Protein AF-A0A920T814-F1 (afdb_monomer_lite)

Secondary structure (DSSP, 8-state):
-PPP-----HHHHHHHHHS--TTSS---HHHHHHHHHHHHHIIIIIHHHHHHHTT-GGGHHHHHHHHHHHHHHHHHHHHHHHS-SSEEEEEEEEEEEETTTTEEEEEEEEEEEESS--SEEEE-TTEEEEEE-S---TTS----EEE-SSSEEEESSSS-BT-EEEEEEEEEEE----EEEPPP-TTS-EEEEE-SSS-EEEEEEE-TTS-EEEEEEE-TT-EEEE-B--TT-GGGGHHHHHHHHHHHHHHHHHHHHHHTT----TTPPP--GGGSHHHHHHHTTSSHHHHHTPPTTEEEEEESS------SS--EE-S-EEEEEEE-

Foldseek 3Di:
DDDPDDFFFLVLLLLLLLQAFPPAPDDPVVVVVVLVVVLCCCLPPVVCVVCVVVVNNVCNVPVNVVSVVVSVVVVVVCCCVPNDQFKAKAKEKEWEDDQVVQKIKMKMKIKIAGQAWDQKFWAAPQKDKDWRDRGPPPVVPQPWDFDPPHTTIIGRGQHHNRDITMMMMIGMDGHNWDWDWADADPQRKIKIFTQGQFWFQWKWAQALVLWIWIDGGAGHRGMDITHTDDPVPCVVCVVVLVLLVVSNVSSNVSSVVSVVDDDDDPDDDHDDPCPDPSNVLSVLSNDSVSSSPDHHQKMKTWTPDDPPDRPRDDHHYDSYTYMYIYGD

pLDDT: mean 81.13, std 15.73, range [28.62, 96.75]

Structure (mmCIF, N/CA/C/O backbone):
data_AF-A0A920T814-F1
#
_entry.id   AF-A0A920T814-F1
#
loop_
_atom_site.group_PDB
_atom_site.id
_atom_site.type_symbol
_atom_site.label_atom_id
_atom_site.label_alt_id
_atom_site.label_comp_id
_atom_site.label_asym_id
_atom_site.label_entity_id
_atom_site.label_seq_id
_atom_site.pdbx_PDB_ins_code
_atom_site.Cartn_x
_atom_site.Cartn_y
_atom_site.Cartn_z
_atom_site.occupancy
_atom_site.B_iso_or_equiv
_atom_site.auth_seq_id
_atom_site.auth_comp_id
_atom_site.auth_asym_id
_atom_site.auth_atom_id
_atom_site.pdbx_PDB_model_num
ATOM 1 N N . MET A 1 1 ? -0.632 8.441 42.578 1.00 33.97 1 MET A N 1
ATOM 2 C CA . MET A 1 1 ? -0.057 9.557 41.795 1.00 33.97 1 MET A CA 1
ATOM 3 C C . MET A 1 1 ? 0.637 8.949 40.578 1.00 33.97 1 MET A C 1
ATOM 5 O O . MET A 1 1 ? 1.735 8.422 40.709 1.00 33.97 1 MET A O 1
ATOM 9 N N . ALA A 1 2 ? -0.064 8.858 39.444 1.00 33.94 2 ALA A N 1
ATOM 10 C CA . ALA A 1 2 ? 0.424 8.166 38.250 1.00 33.94 2 ALA A CA 1
ATOM 11 C C . ALA A 1 2 ? 1.514 9.006 37.565 1.00 33.94 2 ALA A C 1
ATOM 13 O O . ALA A 1 2 ? 1.289 10.168 37.234 1.00 33.94 2 ALA A O 1
ATOM 14 N N . ARG A 1 3 ? 2.713 8.436 37.400 1.00 28.62 3 ARG A N 1
ATOM 15 C CA . ARG A 1 3 ? 3.805 9.069 36.651 1.00 28.62 3 ARG A CA 1
ATOM 16 C C . ARG A 1 3 ? 3.491 8.957 35.152 1.00 28.62 3 ARG A C 1
ATOM 18 O O . ARG A 1 3 ? 3.244 7.839 34.705 1.00 28.62 3 ARG A O 1
ATOM 25 N N . PRO A 1 4 ? 3.506 10.052 34.376 1.00 33.44 4 PRO A N 1
ATOM 26 C CA . PRO A 1 4 ? 3.301 9.969 32.935 1.00 33.44 4 PRO A CA 1
ATOM 27 C C . PRO A 1 4 ? 4.463 9.207 32.286 1.00 33.44 4 PRO A C 1
ATOM 29 O O . PRO A 1 4 ? 5.623 9.413 32.652 1.00 33.44 4 PRO A O 1
ATOM 32 N N . SER A 1 5 ? 4.123 8.320 31.348 1.00 41.78 5 SER A N 1
ATOM 33 C CA . SER A 1 5 ? 5.041 7.521 30.534 1.00 41.78 5 SER A CA 1
ATOM 34 C C . SER A 1 5 ? 6.059 8.427 29.837 1.00 41.78 5 SER A C 1
ATOM 36 O O . SER A 1 5 ? 5.707 9.249 28.985 1.00 41.78 5 SER A O 1
ATOM 38 N N . ARG A 1 6 ? 7.308 8.304 30.278 1.00 45.12 6 ARG A N 1
ATOM 39 C CA . ARG A 1 6 ? 8.515 8.870 29.670 1.00 45.12 6 ARG A CA 1
ATOM 40 C C . ARG A 1 6 ? 8.995 7.862 28.620 1.00 45.12 6 ARG A C 1
ATOM 42 O O . ARG A 1 6 ? 8.770 6.683 28.853 1.00 45.12 6 ARG A O 1
ATOM 49 N N . ASP A 1 7 ? 9.631 8.319 27.541 1.00 50.00 7 ASP A N 1
ATOM 50 C CA . ASP A 1 7 ? 10.365 7.504 26.541 1.00 50.00 7 ASP A CA 1
ATOM 51 C C . ASP A 1 7 ? 9.631 7.292 25.192 1.00 50.00 7 ASP A C 1
ATOM 53 O O . ASP A 1 7 ? 9.440 6.165 24.734 1.00 50.00 7 ASP A O 1
ATOM 57 N N . VAL A 1 8 ? 9.211 8.373 24.519 1.00 51.59 8 VAL A N 1
ATOM 58 C CA . VAL A 1 8 ? 8.750 8.314 23.115 1.00 51.59 8 VAL A CA 1
ATOM 59 C C . VAL A 1 8 ? 9.527 9.341 22.292 1.00 51.59 8 VAL A C 1
ATOM 61 O O . VAL A 1 8 ? 9.433 10.533 22.584 1.00 51.59 8 VAL A O 1
ATOM 64 N N . ASP A 1 9 ? 10.259 8.869 21.277 1.00 56.59 9 ASP A N 1
ATOM 65 C CA . ASP A 1 9 ? 10.964 9.719 20.311 1.00 56.59 9 ASP A CA 1
ATOM 66 C C . ASP A 1 9 ? 9.942 10.429 19.407 1.00 56.59 9 ASP A C 1
ATOM 68 O O . ASP A 1 9 ? 9.193 9.751 18.694 1.00 56.59 9 ASP A O 1
ATOM 72 N N . PRO A 1 10 ? 9.897 11.773 19.404 1.00 55.47 10 PRO A N 1
ATOM 73 C CA . PRO A 1 10 ? 8.866 12.516 18.690 1.00 55.47 10 PRO A CA 1
ATOM 74 C C . PRO A 1 10 ? 8.908 12.292 17.174 1.00 55.47 10 PRO A C 1
ATOM 76 O O . PRO A 1 10 ? 7.853 12.216 16.559 1.00 55.47 10 PRO A O 1
ATOM 79 N N . LYS A 1 11 ? 10.085 12.100 16.555 1.00 58.66 11 LYS A N 1
ATOM 80 C CA . LYS A 1 11 ? 10.167 11.941 15.089 1.00 58.66 11 LYS A CA 1
ATOM 81 C C . LYS A 1 11 ? 9.714 10.562 14.607 1.00 58.66 11 LYS A C 1
ATOM 83 O O . LYS A 1 11 ? 8.965 10.477 13.638 1.00 58.66 11 LYS A O 1
ATOM 88 N N . GLY A 1 12 ? 10.134 9.487 15.279 1.00 57.97 12 GLY A N 1
ATOM 89 C CA . GLY A 1 12 ? 9.642 8.138 14.975 1.00 57.97 12 GLY A CA 1
ATOM 90 C C . GLY A 1 12 ? 8.147 7.972 15.274 1.00 57.97 12 GLY A C 1
ATOM 91 O O . GLY A 1 12 ? 7.448 7.235 14.576 1.00 57.97 12 GLY A O 1
ATOM 92 N N . GLN A 1 13 ? 7.634 8.692 16.278 1.00 64.06 13 GLN A N 1
ATOM 93 C CA . GLN A 1 13 ? 6.203 8.760 16.565 1.00 64.06 13 GLN A CA 1
ATOM 94 C C . GLN A 1 13 ? 5.426 9.498 15.470 1.00 64.06 13 GLN A C 1
ATOM 96 O O . GLN A 1 13 ? 4.384 9.000 15.050 1.00 64.06 13 GLN A O 1
ATOM 101 N N . ASP A 1 14 ? 5.928 10.637 14.996 1.00 64.56 14 ASP A N 1
ATOM 102 C CA . ASP A 1 14 ? 5.311 11.424 13.925 1.00 64.56 14 ASP A CA 1
ATOM 103 C C . ASP A 1 14 ? 5.199 10.602 12.620 1.00 64.56 14 ASP A C 1
ATOM 105 O O . ASP A 1 14 ? 4.115 10.489 12.052 1.00 64.56 14 ASP A O 1
ATOM 109 N N . ASP A 1 15 ? 6.272 9.921 12.196 1.00 67.38 15 ASP A N 1
ATOM 110 C CA . ASP A 1 15 ? 6.278 9.024 11.021 1.00 67.38 15 ASP A CA 1
ATOM 111 C C . ASP A 1 15 ? 5.302 7.838 11.191 1.00 67.38 15 ASP A C 1
ATOM 113 O O . ASP A 1 15 ? 4.533 7.486 10.290 1.00 67.38 15 ASP A O 1
ATOM 117 N N . PHE A 1 16 ? 5.253 7.240 12.386 1.00 68.06 16 PHE A N 1
ATOM 118 C CA . PHE A 1 16 ? 4.264 6.207 12.697 1.00 68.06 16 PHE A CA 1
ATOM 119 C C . PHE A 1 16 ? 2.829 6.740 12.597 1.00 68.06 16 PHE A C 1
ATOM 121 O O . PHE A 1 16 ? 1.976 6.089 12.001 1.00 68.06 16 PHE A O 1
ATOM 128 N N . LEU A 1 17 ? 2.535 7.906 13.166 1.00 68.19 17 LEU A N 1
ATOM 129 C CA . LEU A 1 17 ? 1.182 8.463 13.168 1.00 68.19 17 LEU A CA 1
ATOM 130 C C . LEU A 1 17 ? 0.749 8.964 11.790 1.00 68.19 17 LEU A C 1
ATOM 132 O O . LEU A 1 17 ? -0.443 8.896 11.483 1.00 68.19 17 LEU A O 1
ATOM 136 N N . GLY A 1 18 ? 1.707 9.375 10.959 1.00 68.25 18 GLY A N 1
ATOM 137 C CA . GLY A 1 18 ? 1.484 9.713 9.564 1.00 68.25 18 GLY A CA 1
ATOM 138 C C . GLY A 1 18 ? 0.958 8.544 8.734 1.00 68.25 18 GLY A C 1
ATOM 139 O O . GLY A 1 18 ? 0.026 8.682 7.944 1.00 68.25 18 GLY A O 1
ATOM 140 N N . PHE A 1 19 ? 1.506 7.347 8.921 1.00 74.38 19 PHE A N 1
ATOM 141 C CA . PHE A 1 19 ? 1.084 6.198 8.126 1.00 74.38 19 PHE A CA 1
ATOM 142 C C . PHE A 1 19 ? -0.098 5.446 8.763 1.00 74.38 19 PHE A C 1
ATOM 144 O O . PHE A 1 19 ? 0.071 4.467 9.492 1.00 74.38 19 PHE A O 1
ATOM 151 N N . THR A 1 20 ? -1.330 5.886 8.502 1.00 72.31 20 THR A N 1
ATOM 152 C CA . THR A 1 20 ? -2.539 5.246 9.045 1.00 72.31 20 THR A CA 1
ATOM 153 C C . THR A 1 20 ? -3.654 5.119 8.015 1.00 72.31 20 THR A C 1
ATOM 155 O O . THR A 1 20 ? -3.664 5.836 7.022 1.00 72.31 20 THR A O 1
ATOM 158 N N . VAL A 1 21 ? -4.612 4.230 8.280 1.00 68.88 21 VAL A N 1
ATOM 159 C CA . VAL A 1 21 ? -5.764 4.025 7.398 1.00 68.88 21 VAL A CA 1
ATOM 160 C C . VAL A 1 21 ? -6.595 5.318 7.317 1.00 68.88 21 VAL A C 1
ATOM 162 O O . VAL A 1 21 ? -7.018 5.828 8.364 1.00 68.88 21 VAL A O 1
ATOM 165 N N . PRO A 1 22 ? -6.828 5.864 6.111 1.00 64.75 22 PRO A N 1
ATOM 166 C CA . PRO A 1 22 ? -7.539 7.124 5.937 1.00 64.75 22 PRO A CA 1
ATOM 167 C C . PRO A 1 22 ? -8.983 7.010 6.434 1.00 64.75 22 PRO A C 1
ATOM 169 O O . PRO A 1 22 ? -9.651 5.999 6.241 1.00 64.75 22 PRO A O 1
ATOM 172 N N . GLY A 1 23 ? -9.467 8.054 7.112 1.00 61.97 23 GLY A N 1
ATOM 173 C CA . GLY A 1 23 ? -10.839 8.110 7.630 1.00 61.97 23 GLY A CA 1
ATOM 174 C C . GLY A 1 23 ? -11.111 7.262 8.877 1.00 61.97 23 GLY A C 1
ATOM 175 O O . GLY A 1 23 ? -12.219 7.322 9.404 1.00 61.97 23 GLY A O 1
ATOM 176 N N . VAL A 1 24 ? -10.122 6.517 9.392 1.00 62.62 24 VAL A N 1
ATOM 177 C CA . VAL A 1 24 ? -10.333 5.600 10.516 1.00 62.62 24 VAL A CA 1
ATOM 178 C C . VAL A 1 24 ? -9.718 6.105 11.822 1.00 62.62 24 VAL A C 1
ATOM 180 O O . VAL A 1 24 ? -8.539 6.465 11.923 1.00 62.62 24 VAL A O 1
ATOM 183 N N . GLY A 1 25 ? -10.538 6.120 12.874 1.00 55.53 25 GLY A N 1
ATOM 184 C CA . GLY A 1 25 ? -10.141 6.593 14.201 1.00 55.53 25 GLY A CA 1
ATOM 185 C C . GLY A 1 25 ? -10.028 8.116 14.323 1.00 55.53 25 GLY A C 1
ATOM 186 O O . GLY A 1 25 ? -9.603 8.600 15.371 1.00 55.53 25 GLY A O 1
ATOM 187 N N . SER A 1 26 ? -10.412 8.881 13.297 1.00 55.56 26 SER A N 1
ATOM 188 C CA . SER A 1 26 ? -10.746 10.293 13.470 1.00 55.56 26 SER A CA 1
ATOM 189 C C . SER A 1 26 ? -12.073 10.368 14.220 1.00 55.56 26 SER A C 1
ATOM 191 O O . SER A 1 26 ? -13.063 9.763 13.820 1.00 55.56 26 SER A O 1
ATOM 193 N N . VAL A 1 27 ? -12.106 11.071 15.353 1.00 58.75 27 VAL A N 1
ATOM 194 C CA . VAL A 1 27 ? -13.369 11.319 16.057 1.00 58.75 27 VAL A CA 1
ATOM 195 C C . VAL A 1 27 ? -14.208 12.213 15.139 1.00 58.75 27 VAL A C 1
ATOM 197 O O . VAL A 1 27 ? -13.754 13.319 14.844 1.00 58.75 27 VAL A O 1
ATOM 200 N N . PRO A 1 28 ? -15.397 11.797 14.658 1.00 66.06 28 PRO A N 1
ATOM 201 C CA . PRO A 1 28 ? -16.228 12.619 13.783 1.00 66.06 28 PRO A CA 1
ATOM 202 C C . PRO A 1 28 ? -16.857 13.767 14.583 1.00 66.06 28 PRO A C 1
ATOM 204 O O . PRO A 1 28 ? -18.037 13.738 14.927 1.00 66.06 28 PRO A O 1
ATOM 207 N N . VAL A 1 29 ? -16.053 14.784 14.907 1.00 73.62 29 VAL A N 1
ATOM 208 C CA . VAL A 1 29 ? -16.404 15.884 15.820 1.00 73.62 29 VAL A CA 1
ATOM 209 C C . VAL A 1 29 ? -17.706 16.557 15.399 1.00 73.62 29 VAL A C 1
ATOM 211 O O . VAL A 1 29 ? -18.546 16.838 16.246 1.00 73.62 29 VAL A O 1
ATOM 214 N N . VAL A 1 30 ? -17.914 16.746 14.093 1.00 77.06 30 VAL A N 1
ATOM 215 C CA . VAL A 1 30 ? -19.145 17.335 13.549 1.00 77.06 30 VAL A CA 1
ATOM 216 C C . VAL A 1 30 ? -20.359 16.448 13.825 1.00 77.06 30 VAL A C 1
ATOM 218 O O . VAL A 1 30 ? -21.381 16.952 14.282 1.00 77.06 30 VAL A O 1
ATOM 221 N N . ALA A 1 31 ? -20.253 15.133 13.612 1.00 73.00 31 ALA A N 1
ATOM 222 C CA . ALA A 1 31 ? -21.347 14.203 13.885 1.00 73.00 31 ALA A CA 1
ATOM 223 C C . ALA A 1 31 ? -21.667 14.139 15.386 1.00 73.00 31 ALA A C 1
ATOM 225 O O . ALA A 1 31 ? -22.836 14.183 15.766 1.00 73.00 31 ALA A O 1
ATOM 226 N N . PHE A 1 32 ? -20.638 14.107 16.240 1.00 78.56 32 PHE A N 1
ATOM 227 C CA . PHE A 1 32 ? -20.801 14.175 17.693 1.00 78.56 32 PHE A CA 1
ATOM 228 C C . PHE A 1 32 ? -21.465 15.484 18.123 1.00 78.56 32 PHE A C 1
ATOM 230 O O . PHE A 1 32 ? -22.428 15.450 18.882 1.00 78.56 32 PHE A O 1
ATOM 237 N N . LEU A 1 33 ? -21.000 16.630 17.624 1.00 84.81 33 LEU A N 1
ATOM 238 C CA . LEU A 1 33 ? -21.572 17.934 17.950 1.00 84.81 33 LEU A CA 1
ATOM 239 C C . LEU A 1 33 ? -23.050 17.994 17.555 1.00 84.81 33 LEU A C 1
ATOM 241 O O . LEU A 1 33 ? -23.886 18.335 18.386 1.00 84.81 33 LEU A O 1
ATOM 245 N N . LEU A 1 34 ? -23.374 17.583 16.326 1.00 85.62 34 LEU A N 1
ATOM 246 C CA . LEU A 1 34 ? -24.744 17.538 15.816 1.00 85.62 34 LEU A CA 1
ATOM 247 C C . LEU A 1 34 ? -25.619 16.627 16.691 1.00 85.62 34 LEU A C 1
ATOM 249 O O . LEU A 1 34 ? -26.710 17.028 17.096 1.00 85.62 34 LEU A O 1
ATOM 253 N N . LEU A 1 35 ? -25.116 15.447 17.068 1.00 82.25 35 LEU A N 1
ATOM 254 C CA . LEU A 1 35 ? -25.813 14.523 17.961 1.00 82.25 35 LEU A CA 1
ATOM 255 C C . LEU A 1 35 ? -26.084 15.145 19.337 1.00 82.25 35 LEU A C 1
ATOM 257 O O . LEU A 1 35 ? -27.219 15.094 19.805 1.00 82.25 35 LEU A O 1
ATOM 261 N N . ILE A 1 36 ? -25.080 15.751 19.980 1.00 86.12 36 ILE A N 1
ATOM 262 C CA . ILE A 1 36 ? -25.231 16.366 21.308 1.00 86.12 36 ILE A CA 1
ATOM 263 C C . ILE A 1 36 ? -26.202 17.554 21.232 1.00 86.12 36 ILE A C 1
ATOM 265 O O . ILE A 1 36 ? -27.029 17.733 22.131 1.00 86.12 36 ILE A O 1
ATOM 269 N N . THR A 1 37 ? -26.158 18.340 20.150 1.00 89.75 37 THR A N 1
ATOM 270 C CA . THR A 1 37 ? -27.108 19.432 19.894 1.00 89.75 37 THR A CA 1
ATOM 271 C C . THR A 1 37 ? -28.534 18.905 19.751 1.00 89.75 37 THR A C 1
ATOM 273 O O . THR A 1 37 ? -29.425 19.373 20.458 1.00 89.75 37 THR A O 1
ATOM 276 N N . VAL A 1 38 ? -28.760 17.900 18.899 1.00 87.56 38 VAL A N 1
ATOM 277 C CA . VAL A 1 38 ? -30.083 17.282 18.707 1.00 87.56 38 VAL A CA 1
ATOM 278 C C . VAL A 1 38 ? -30.591 16.688 20.015 1.00 87.56 38 VAL A C 1
ATOM 280 O O . VAL A 1 38 ? -31.717 16.964 20.418 1.00 87.56 38 VAL A O 1
ATOM 283 N N . PHE A 1 39 ? -29.749 15.942 20.725 1.00 86.06 39 PHE A N 1
ATOM 284 C CA . PHE A 1 39 ? -30.085 15.334 22.008 1.00 86.06 39 PHE A CA 1
ATOM 285 C C . PHE A 1 39 ? -30.491 16.377 23.059 1.00 86.06 39 PHE A C 1
ATOM 287 O O . PHE A 1 39 ? -31.517 16.225 23.722 1.00 86.06 39 PHE A O 1
ATOM 294 N N . SER A 1 40 ? -29.743 17.481 23.156 1.00 87.88 40 SER A N 1
ATOM 295 C CA . SER A 1 40 ? -30.037 18.581 24.084 1.00 87.88 40 SER A CA 1
ATOM 296 C C . SER A 1 40 ? -31.356 19.282 23.749 1.00 87.88 40 SER A C 1
ATOM 298 O O . SER A 1 40 ? -32.135 19.600 24.648 1.00 87.88 40 SER A O 1
ATOM 300 N N . VAL A 1 41 ? -31.646 19.484 22.460 1.00 91.50 41 VAL A N 1
ATOM 301 C CA . VAL A 1 41 ? -32.914 20.068 21.995 1.00 91.50 41 VAL A CA 1
ATOM 302 C C . VAL A 1 41 ? -34.090 19.126 22.273 1.00 91.50 41 VAL A C 1
ATOM 304 O O . VAL A 1 41 ? -35.144 19.571 22.735 1.00 91.50 41 VAL A O 1
ATOM 307 N N . VAL A 1 42 ? -33.913 17.824 22.038 1.00 87.38 42 VAL A N 1
ATOM 308 C CA . VAL A 1 42 ? -34.953 16.815 22.271 1.00 87.38 42 VAL A CA 1
ATOM 309 C C . VAL A 1 42 ? -35.279 16.707 23.760 1.00 87.38 42 VAL A C 1
ATOM 311 O O . VAL A 1 42 ? -36.449 16.793 24.126 1.00 87.38 42 VAL A O 1
ATOM 314 N N . ILE A 1 43 ? -34.273 16.573 24.629 1.00 85.38 43 ILE A N 1
ATOM 315 C CA . ILE A 1 43 ? -34.475 16.415 26.079 1.00 85.38 43 ILE A CA 1
ATOM 316 C C . ILE A 1 43 ? -34.935 17.708 26.751 1.00 85.38 43 ILE A C 1
ATOM 318 O O . ILE A 1 43 ? -35.744 17.652 27.678 1.00 85.38 43 ILE A O 1
ATOM 322 N N . GLY A 1 44 ? -34.427 18.859 26.310 1.00 84.75 44 GLY A N 1
ATOM 323 C CA . GLY A 1 44 ? -34.756 20.150 26.899 1.00 84.75 44 GLY A CA 1
ATOM 324 C C . GLY A 1 44 ? -36.085 20.694 26.369 1.00 84.75 44 GLY A C 1
ATOM 325 O O . GLY A 1 44 ? -37.153 20.319 26.863 1.00 84.75 44 GLY A O 1
ATOM 326 N N . PRO A 1 45 ? -36.052 21.607 25.384 1.00 88.44 45 PRO A N 1
ATOM 327 C CA . PRO A 1 45 ? -37.234 22.346 24.955 1.00 88.44 45 PRO A CA 1
ATOM 328 C C . PRO A 1 45 ? -38.346 21.446 24.408 1.00 88.44 45 PRO A C 1
ATOM 330 O O . PRO A 1 45 ? -39.510 21.654 24.751 1.00 88.44 45 PRO A O 1
ATOM 333 N N . VAL A 1 46 ? -38.022 20.431 23.601 1.00 88.50 46 VAL A N 1
ATOM 334 C CA . VAL A 1 46 ? -39.046 19.602 22.944 1.00 88.50 46 VAL A CA 1
ATOM 335 C C . VAL A 1 46 ? -39.799 18.743 23.960 1.00 88.50 46 VAL A C 1
ATOM 337 O O . VAL A 1 46 ? -41.027 18.832 24.035 1.00 88.50 46 VAL A O 1
ATOM 340 N N . ASN A 1 47 ? -39.090 17.958 24.778 1.00 87.88 47 ASN A N 1
ATOM 341 C CA . ASN A 1 47 ? -39.719 17.104 25.787 1.00 87.88 47 ASN A CA 1
ATOM 342 C C . ASN A 1 47 ? -40.504 17.939 26.817 1.00 87.88 47 ASN A C 1
ATOM 344 O O . ASN A 1 47 ? -41.645 17.611 27.145 1.00 87.88 47 ASN A O 1
ATOM 348 N N . PHE A 1 48 ? -39.953 19.074 27.265 1.00 86.75 48 PHE A N 1
ATOM 349 C CA . PHE A 1 48 ? -40.635 19.966 28.207 1.00 86.75 48 PHE A CA 1
ATOM 350 C C . PHE A 1 48 ? -41.941 20.540 27.650 1.00 86.75 48 PHE A C 1
ATOM 352 O O . PHE A 1 48 ? -42.973 20.472 28.320 1.00 86.75 48 PHE A O 1
ATOM 359 N N . ILE A 1 49 ? -41.931 21.086 26.429 1.00 89.31 49 ILE A N 1
ATOM 360 C CA . ILE A 1 49 ? -43.133 21.676 25.820 1.00 89.31 49 ILE A CA 1
ATOM 361 C C . ILE A 1 49 ? -44.207 20.602 25.600 1.00 89.31 49 ILE A C 1
ATOM 363 O O . ILE A 1 49 ? -45.385 20.854 25.873 1.00 89.31 49 ILE A O 1
ATOM 367 N N . LEU A 1 50 ? -43.816 19.402 25.157 1.00 87.81 50 LEU A N 1
ATOM 368 C CA . LEU A 1 50 ? -44.741 18.296 24.902 1.00 87.81 50 LEU A CA 1
ATOM 369 C C . LEU A 1 50 ? -45.435 17.820 26.191 1.00 87.81 50 LEU A C 1
ATOM 371 O O . LEU A 1 50 ? -46.662 17.689 26.220 1.00 87.81 50 LEU A O 1
ATOM 375 N N . LEU A 1 51 ? -44.673 17.611 27.271 1.00 86.44 51 LEU A N 1
ATOM 376 C CA . LEU A 1 51 ? -45.209 17.159 28.561 1.00 86.44 51 LEU A CA 1
ATOM 377 C C . LEU A 1 51 ? -45.994 18.258 29.278 1.00 86.44 51 LEU A C 1
ATOM 379 O O . LEU A 1 51 ? -47.025 17.969 29.887 1.00 86.44 51 LEU A O 1
ATOM 383 N N . LYS A 1 52 ? -45.561 19.521 29.164 1.00 86.69 52 LYS A N 1
ATOM 384 C CA . LYS A 1 52 ? -46.297 20.674 29.699 1.00 86.69 52 LYS A CA 1
ATOM 385 C C . LYS A 1 52 ? -47.660 20.819 29.026 1.00 86.69 52 LYS A C 1
ATOM 387 O O . LYS A 1 52 ? -48.650 21.017 29.723 1.00 86.69 52 LYS A O 1
ATOM 392 N N . ARG A 1 53 ? -47.740 20.658 27.698 1.00 87.94 53 ARG A N 1
ATOM 393 C CA . ARG A 1 53 ? -49.021 20.667 26.965 1.00 87.94 53 ARG A CA 1
ATOM 394 C C . ARG A 1 53 ? -49.953 19.524 27.372 1.00 87.94 53 ARG A C 1
ATOM 396 O O . ARG A 1 53 ? -51.162 19.698 27.313 1.00 87.94 53 ARG A O 1
ATOM 403 N N . ARG A 1 54 ? -49.410 18.380 27.798 1.00 86.06 54 ARG A N 1
ATOM 404 C CA . ARG A 1 54 ? -50.188 17.234 28.300 1.00 86.06 54 ARG A CA 1
ATOM 405 C C . ARG A 1 54 ? -50.467 17.279 29.807 1.00 86.06 54 ARG A C 1
ATOM 407 O O . ARG A 1 54 ? -51.122 16.377 30.312 1.00 86.06 54 ARG A O 1
ATOM 414 N N . GLY A 1 55 ? -49.969 18.285 30.533 1.00 85.94 55 GLY A N 1
ATOM 415 C CA . GLY A 1 55 ? -50.120 18.390 31.990 1.00 85.94 55 GLY A CA 1
ATOM 416 C C . GLY A 1 55 ? -49.378 17.307 32.789 1.00 85.94 55 GLY A C 1
ATOM 417 O O . GLY A 1 55 ? -49.606 17.161 33.984 1.00 85.94 55 GLY A O 1
ATOM 418 N N . GLN A 1 56 ? -48.481 16.545 32.158 1.00 88.75 56 GLN A N 1
ATOM 419 C CA . GLN A 1 56 ? -47.827 15.367 32.740 1.00 88.75 56 GLN A CA 1
ATOM 420 C C . GLN A 1 56 ? -46.332 15.607 32.978 1.00 88.75 56 GLN A C 1
ATOM 422 O O . GLN A 1 56 ? -45.487 14.788 32.627 1.00 88.75 56 GLN A O 1
ATOM 427 N N . LEU A 1 57 ? -45.984 16.744 33.580 1.00 83.75 57 LEU A N 1
ATOM 428 C CA . LEU A 1 57 ? -44.587 17.114 33.851 1.00 83.75 57 LEU A CA 1
ATOM 429 C C . LEU A 1 57 ? -43.848 16.076 34.711 1.00 83.75 57 LEU A C 1
ATOM 431 O O . LEU A 1 57 ? -42.651 15.879 34.523 1.00 83.75 57 LEU A O 1
ATOM 435 N N . TYR A 1 58 ? -44.554 15.355 35.589 1.00 87.06 58 TYR A N 1
ATOM 436 C CA . TYR A 1 58 ? -43.963 14.288 36.406 1.00 87.06 58 TYR A CA 1
ATOM 437 C C . TYR A 1 58 ? -43.362 13.141 35.564 1.00 87.06 58 TYR A C 1
ATOM 439 O O . TYR A 1 58 ? -42.422 12.486 36.010 1.00 87.06 58 TYR A O 1
ATOM 447 N N . LEU A 1 59 ? -43.828 12.933 34.321 1.00 87.00 59 LEU A N 1
ATOM 448 C CA . LEU A 1 59 ? -43.264 11.937 33.399 1.00 87.00 59 LEU A CA 1
ATOM 449 C C . LEU A 1 59 ? -41.867 12.313 32.882 1.00 87.00 59 LEU A C 1
ATOM 451 O O . LEU A 1 59 ? -41.221 11.480 32.243 1.00 87.00 59 LEU A O 1
ATOM 455 N N . MET A 1 60 ? -41.349 13.516 33.167 1.00 83.56 60 MET A N 1
ATOM 456 C CA . MET A 1 60 ? -39.948 13.853 32.872 1.00 83.56 60 MET A CA 1
ATOM 457 C C . MET A 1 60 ? -38.972 12.879 33.533 1.00 83.56 60 MET A C 1
ATOM 459 O O . MET A 1 60 ? -37.963 12.531 32.925 1.00 83.56 60 MET A O 1
ATOM 463 N N . VAL A 1 61 ? -39.315 12.375 34.725 1.00 85.81 61 VAL A N 1
ATOM 464 C CA . VAL A 1 61 ? -38.491 11.412 35.471 1.00 85.81 61 VAL A CA 1
ATOM 465 C C . VAL A 1 61 ? -38.281 10.111 34.689 1.00 85.81 61 VAL A C 1
ATOM 467 O O . VAL A 1 61 ? -37.248 9.473 34.844 1.00 85.81 61 VAL A O 1
ATOM 470 N N . VAL A 1 62 ? -39.220 9.734 33.812 1.00 90.06 62 VAL A N 1
ATOM 471 C CA . VAL A 1 62 ? -39.145 8.500 33.009 1.00 90.06 62 VAL A CA 1
ATOM 472 C C . VAL A 1 62 ? -38.707 8.780 31.573 1.00 90.06 62 VAL A C 1
ATOM 474 O O . VAL A 1 62 ? -37.885 8.053 31.020 1.00 90.06 62 VAL A O 1
ATOM 477 N N . THR A 1 63 ? -39.224 9.843 30.955 1.00 87.94 63 THR A N 1
ATOM 478 C CA . THR A 1 63 ? -38.953 10.143 29.538 1.00 87.94 63 THR A CA 1
ATOM 479 C C . THR A 1 63 ? -37.493 10.494 29.289 1.00 87.94 63 THR A C 1
ATOM 481 O O . THR A 1 63 ? -36.937 10.052 28.288 1.00 87.94 63 THR A O 1
ATOM 484 N N . VAL A 1 64 ? -36.846 11.223 30.204 1.00 88.50 64 VAL A N 1
ATOM 485 C CA . VAL A 1 64 ? -35.433 11.594 30.055 1.00 88.50 64 VAL A CA 1
ATOM 486 C C . VAL A 1 64 ? -34.520 10.353 30.043 1.00 88.50 64 VAL A C 1
ATOM 488 O O . VAL A 1 64 ? -33.783 10.197 29.066 1.00 88.50 64 VAL A O 1
ATOM 491 N N . PRO A 1 65 ? -34.595 9.420 31.019 1.00 88.94 65 PRO A N 1
ATOM 492 C CA . PRO A 1 65 ? -33.856 8.157 30.948 1.00 88.94 65 PRO A CA 1
ATOM 493 C C . PRO A 1 65 ? -34.153 7.327 29.694 1.00 88.94 65 PRO A C 1
ATOM 495 O O . PRO A 1 65 ? -33.228 6.793 29.087 1.00 88.94 65 PRO A O 1
ATOM 498 N N . VAL A 1 66 ? -35.420 7.230 29.273 1.00 92.00 66 VAL A N 1
ATOM 499 C CA . VAL A 1 66 ? -35.802 6.439 28.088 1.00 92.00 66 VAL A CA 1
ATOM 500 C C . VAL A 1 66 ? -35.188 7.018 26.813 1.00 92.00 66 VAL A C 1
ATOM 502 O O . VAL A 1 66 ? -34.602 6.276 26.027 1.00 92.00 66 VAL A O 1
ATOM 505 N N . ILE A 1 67 ? -35.263 8.337 26.618 1.00 87.31 67 ILE A N 1
ATOM 506 C CA . ILE A 1 67 ? -34.655 9.012 25.461 1.00 87.31 67 ILE A CA 1
ATOM 507 C C . ILE A 1 67 ? -33.134 8.828 25.473 1.00 87.31 67 ILE A C 1
ATOM 509 O O . ILE A 1 67 ? -32.545 8.569 24.421 1.00 87.31 67 ILE A O 1
ATOM 513 N N . ALA A 1 68 ? -32.501 8.913 26.648 1.00 86.00 68 ALA A N 1
ATOM 514 C CA . ALA A 1 68 ? -31.071 8.661 26.795 1.00 86.00 68 ALA A CA 1
ATOM 515 C C . ALA A 1 68 ? -30.695 7.244 26.340 1.00 86.00 68 ALA A C 1
ATOM 517 O O . ALA A 1 68 ? -29.829 7.098 25.481 1.00 86.00 68 ALA A O 1
ATOM 518 N N . VAL A 1 69 ? -31.399 6.217 26.828 1.00 92.19 69 VAL A N 1
ATOM 519 C CA . VAL A 1 69 ? -31.156 4.815 26.445 1.00 92.19 69 VAL A CA 1
ATOM 520 C C . VAL A 1 69 ? -31.355 4.599 24.945 1.00 92.19 69 VAL A C 1
ATOM 522 O O . VAL A 1 69 ? -30.488 4.015 24.298 1.00 92.19 69 VAL A O 1
ATOM 525 N N . VAL A 1 70 ? -32.454 5.100 24.369 1.00 89.44 70 VAL A N 1
ATOM 526 C CA . VAL A 1 70 ? -32.726 4.970 22.926 1.00 89.44 70 VAL A CA 1
ATOM 527 C C . VAL A 1 70 ? -31.616 5.623 22.105 1.00 89.44 70 VAL A C 1
ATOM 529 O O . VAL A 1 70 ? -31.111 5.017 21.162 1.00 89.44 70 VAL A O 1
ATOM 532 N N . THR A 1 71 ? -31.189 6.826 22.486 1.00 84.81 71 THR A N 1
ATOM 533 C CA . THR A 1 71 ? -30.121 7.540 21.775 1.00 84.81 71 THR A CA 1
ATOM 534 C C . THR A 1 71 ? -28.794 6.791 21.874 1.00 84.81 71 THR A C 1
ATOM 536 O O . THR A 1 71 ? -28.104 6.641 20.867 1.00 84.81 71 THR A O 1
ATOM 539 N N . SER A 1 72 ? -28.449 6.263 23.054 1.00 86.38 72 SER A N 1
ATOM 540 C CA . SER A 1 72 ? -27.247 5.443 23.235 1.00 86.38 72 SER A CA 1
ATOM 541 C C . SER A 1 72 ? -27.265 4.196 22.352 1.00 86.38 72 SER A C 1
ATOM 543 O O . SER A 1 72 ? -26.261 3.905 21.709 1.00 86.38 72 SER A O 1
ATOM 545 N N . VAL A 1 73 ? -28.397 3.489 22.268 1.00 89.56 73 VAL A N 1
ATOM 546 C CA . VAL A 1 73 ? -28.536 2.313 21.394 1.00 89.56 73 VAL A CA 1
ATOM 547 C C . VAL A 1 73 ? -28.350 2.702 19.931 1.00 89.56 73 VAL A C 1
ATOM 549 O O . VAL A 1 73 ? -27.533 2.091 19.252 1.00 89.56 73 VAL A O 1
ATOM 552 N N . VAL A 1 74 ? -29.032 3.751 19.460 1.00 84.88 74 VAL A N 1
ATOM 553 C CA . VAL A 1 74 ? -28.902 4.235 18.074 1.00 84.88 74 VAL A CA 1
ATOM 554 C C . VAL A 1 74 ? -27.457 4.599 17.749 1.00 84.88 74 VAL A C 1
ATOM 556 O O . VAL A 1 74 ? -26.958 4.241 16.687 1.00 84.88 74 VAL A O 1
ATOM 559 N N . MET A 1 75 ? -26.763 5.268 18.669 1.00 81.31 75 MET A N 1
ATOM 560 C CA . MET A 1 75 ? -25.374 5.665 18.473 1.00 81.31 75 MET A CA 1
ATOM 561 C C . MET A 1 75 ? -24.428 4.462 18.410 1.00 81.31 75 MET A C 1
ATOM 563 O O . MET A 1 75 ? -23.562 4.408 17.540 1.00 81.31 75 MET A O 1
ATOM 567 N N . VAL A 1 76 ? -24.603 3.484 19.305 1.00 81.88 76 VAL A N 1
ATOM 568 C CA . VAL A 1 76 ? -23.818 2.242 19.290 1.00 81.88 76 VAL A CA 1
ATOM 569 C C . VAL A 1 76 ? -24.080 1.466 18.003 1.00 81.88 76 VAL A C 1
ATOM 571 O O . VAL A 1 76 ? -23.132 1.026 17.357 1.00 81.88 76 VAL A O 1
ATOM 574 N N . SER A 1 77 ? -25.343 1.339 17.593 1.00 79.88 77 SER A N 1
ATOM 575 C CA . SER A 1 77 ? -25.716 0.695 16.334 1.00 79.88 77 SER A CA 1
ATOM 576 C C . SER A 1 77 ? -25.113 1.412 15.129 1.00 79.88 77 SER A C 1
ATOM 578 O O . SER A 1 77 ? -24.561 0.752 14.256 1.00 79.88 77 SER A O 1
ATOM 580 N N . TYR A 1 78 ? -25.162 2.747 15.097 1.00 77.31 78 TYR A N 1
ATOM 581 C CA . TYR A 1 78 ? -24.549 3.534 14.033 1.00 77.31 78 TYR A CA 1
ATOM 582 C C . TYR A 1 78 ? -23.040 3.294 13.963 1.00 77.31 78 TYR A C 1
ATOM 584 O O . TYR A 1 78 ? -22.551 2.964 12.893 1.00 77.31 78 TYR A O 1
ATOM 592 N N . ALA A 1 79 ? -22.325 3.364 15.092 1.00 70.31 79 ALA A N 1
ATOM 593 C CA . ALA A 1 79 ? -20.879 3.137 15.134 1.00 70.31 79 ALA A CA 1
ATOM 594 C C . ALA A 1 79 ? -20.487 1.724 14.664 1.00 70.31 79 ALA A C 1
ATOM 596 O O . ALA A 1 79 ? -19.501 1.554 13.955 1.00 70.31 79 ALA A O 1
ATOM 597 N N . LEU A 1 80 ? -21.271 0.701 15.025 1.00 72.06 80 LEU A N 1
ATOM 598 C CA . LEU A 1 80 ? -21.039 -0.674 14.565 1.00 72.06 80 LEU A CA 1
ATOM 599 C C . LEU A 1 80 ? -21.228 -0.829 13.049 1.00 72.06 80 LEU A C 1
ATOM 601 O O . LEU A 1 80 ? -20.524 -1.622 12.428 1.00 72.06 80 LEU A O 1
ATOM 605 N N . VAL A 1 81 ? -22.171 -0.086 12.464 1.00 72.81 81 VAL A N 1
ATOM 606 C CA . VAL A 1 81 ? -22.442 -0.108 11.020 1.00 72.81 81 VAL A CA 1
ATOM 607 C C . VAL A 1 81 ? -21.449 0.765 10.246 1.00 72.81 81 VAL A C 1
ATOM 609 O O . VAL A 1 81 ? -21.018 0.360 9.172 1.00 72.81 81 VAL A O 1
ATOM 612 N N . SER A 1 82 ? -21.071 1.936 10.773 1.00 65.00 82 SER A N 1
ATOM 613 C CA . SER A 1 82 ? -20.190 2.894 10.093 1.00 65.00 82 SER A CA 1
ATOM 614 C C . SER A 1 82 ? -18.730 2.465 10.096 1.00 65.00 82 SER A C 1
ATOM 616 O O . SER A 1 82 ? -18.070 2.549 9.065 1.00 65.00 82 SER A O 1
ATOM 618 N N . ASP A 1 83 ? -18.226 2.007 11.243 1.00 64.06 83 ASP A N 1
ATOM 619 C CA . ASP A 1 83 ? -16.804 1.685 11.400 1.00 64.06 83 ASP A CA 1
ATOM 620 C C . ASP A 1 83 ? -16.490 0.288 10.842 1.00 64.06 83 ASP A C 1
ATOM 622 O O . ASP A 1 83 ? -15.338 -0.036 10.545 1.00 64.06 83 ASP A O 1
ATOM 626 N N . GLY A 1 84 ? -17.529 -0.536 10.675 1.00 67.12 84 GLY A N 1
ATOM 627 C CA . GLY A 1 84 ? -17.414 -1.937 10.313 1.00 67.12 84 GLY A CA 1
ATOM 628 C C . GLY A 1 84 ? -16.820 -2.788 11.441 1.00 67.12 84 GLY A C 1
ATOM 629 O O . GLY A 1 84 ? -16.203 -2.315 12.395 1.00 67.12 84 GLY A O 1
ATOM 630 N N . ILE A 1 85 ? -17.020 -4.100 11.334 1.00 71.69 85 ILE A N 1
ATOM 631 C CA . ILE A 1 85 ? -16.417 -5.087 12.250 1.00 71.69 85 ILE A CA 1
ATOM 632 C C . ILE A 1 85 ? -15.076 -5.594 11.686 1.00 71.69 85 ILE A C 1
ATOM 634 O O . ILE A 1 85 ? -14.253 -6.140 12.419 1.00 71.69 85 ILE A O 1
ATOM 638 N N . GLY A 1 86 ? -14.848 -5.387 10.386 1.00 78.75 86 GLY A N 1
ATOM 639 C CA . GLY A 1 86 ? -13.665 -5.842 9.670 1.00 78.75 86 GLY A CA 1
ATOM 640 C C . GLY A 1 86 ? -12.377 -5.118 10.058 1.00 78.75 86 GLY A C 1
ATOM 641 O O . GLY A 1 86 ? -12.342 -4.188 10.871 1.00 78.75 86 GLY A O 1
ATOM 642 N N . ILE A 1 87 ? -11.292 -5.576 9.447 1.00 84.94 87 ILE A N 1
ATOM 643 C CA . ILE A 1 87 ? -9.969 -4.985 9.590 1.00 84.94 87 ILE A CA 1
ATOM 644 C C . ILE A 1 87 ? -9.691 -4.210 8.313 1.00 84.94 87 ILE A C 1
ATOM 646 O O . ILE A 1 87 ? -9.683 -4.782 7.226 1.00 84.94 87 ILE A O 1
ATOM 650 N N . GLN A 1 88 ? -9.468 -2.911 8.451 1.00 87.88 88 GLN A N 1
ATOM 651 C CA . GLN A 1 88 ? -9.055 -2.068 7.342 1.00 87.88 88 GLN A CA 1
ATOM 652 C C . GLN A 1 88 ? -7.532 -1.979 7.327 1.00 87.88 88 GLN A C 1
ATOM 654 O O . GLN A 1 88 ? -6.898 -1.909 8.391 1.00 87.88 88 GLN A O 1
ATOM 659 N N . SER A 1 89 ? -6.948 -1.981 6.133 1.00 90.00 89 SER A N 1
ATOM 660 C CA . SER A 1 89 ? -5.514 -1.793 5.946 1.00 90.00 89 SER A CA 1
ATOM 661 C C . SER A 1 89 ? -5.204 -0.653 4.990 1.00 90.00 89 SER A C 1
ATOM 663 O O . SER A 1 89 ? -5.996 -0.331 4.115 1.00 90.00 89 SER A O 1
ATOM 665 N N . LEU A 1 90 ? -4.039 -0.045 5.179 1.00 90.12 90 LEU A N 1
ATOM 666 C CA . LEU A 1 90 ? -3.395 0.826 4.206 1.00 90.12 90 LEU A CA 1
ATOM 667 C C . LEU A 1 90 ? -2.006 0.255 3.952 1.00 90.12 90 LEU A C 1
ATOM 669 O O . LEU A 1 90 ? -1.241 0.041 4.900 1.00 90.12 90 LEU A O 1
ATOM 673 N N . THR A 1 91 ? -1.675 0.028 2.686 1.00 91.50 91 THR A N 1
ATOM 674 C CA . THR A 1 91 ? -0.430 -0.632 2.304 1.00 91.50 91 THR A CA 1
ATOM 675 C C . THR A 1 91 ? 0.405 0.262 1.398 1.00 91.50 91 THR A C 1
ATOM 677 O O . THR A 1 91 ? -0.070 0.791 0.399 1.00 91.50 91 THR A O 1
ATOM 680 N N . ARG A 1 92 ? 1.692 0.399 1.720 1.00 91.75 92 ARG A N 1
ATOM 681 C CA . ARG A 1 92 ? 2.709 0.887 0.782 1.00 91.75 92 ARG A CA 1
ATOM 682 C C . ARG A 1 92 ? 3.696 -0.224 0.533 1.00 91.75 92 ARG A C 1
ATOM 684 O O . ARG A 1 92 ? 4.169 -0.837 1.488 1.00 91.75 92 ARG A O 1
ATOM 691 N N . SER A 1 93 ? 4.034 -0.470 -0.723 1.00 94.44 93 SER A N 1
ATOM 692 C CA . SER A 1 93 ? 4.972 -1.532 -1.067 1.00 94.44 93 SER A CA 1
ATOM 693 C C . SER A 1 93 ? 5.879 -1.174 -2.229 1.00 94.44 93 SER A C 1
ATOM 695 O O . SER A 1 93 ? 5.535 -0.365 -3.092 1.00 94.44 93 SER A O 1
ATOM 697 N N . VAL A 1 94 ? 7.041 -1.818 -2.228 1.00 95.44 94 VAL A N 1
ATOM 698 C CA . VAL A 1 94 ? 8.003 -1.801 -3.322 1.00 95.44 94 VAL A CA 1
ATOM 699 C C . VAL A 1 94 ? 8.350 -3.242 -3.657 1.00 95.44 94 VAL A C 1
ATOM 701 O O . VAL A 1 94 ? 8.800 -3.997 -2.794 1.00 95.44 94 VAL A O 1
ATOM 704 N N . THR A 1 95 ? 8.153 -3.605 -4.917 1.00 96.25 95 THR A N 1
ATOM 705 C CA . THR A 1 95 ? 8.482 -4.915 -5.471 1.00 96.25 95 THR A CA 1
ATOM 706 C C . THR A 1 95 ? 9.668 -4.772 -6.407 1.00 96.25 95 THR A C 1
ATOM 708 O O . THR A 1 95 ? 9.582 -4.072 -7.410 1.00 96.25 95 THR A O 1
ATOM 711 N N . PHE A 1 96 ? 10.773 -5.442 -6.105 1.00 95.75 96 PHE A N 1
ATOM 712 C CA . PHE A 1 96 ? 11.910 -5.565 -7.010 1.00 95.75 96 PHE A CA 1
ATOM 713 C C . PHE A 1 96 ? 11.762 -6.857 -7.805 1.00 95.75 96 PHE A C 1
ATOM 715 O O . PHE A 1 96 ? 11.890 -7.944 -7.242 1.00 95.75 96 PHE A O 1
ATOM 722 N N . LEU A 1 97 ? 11.480 -6.736 -9.099 1.00 95.94 97 LEU A N 1
ATOM 723 C CA . LEU A 1 97 ? 11.277 -7.852 -10.010 1.00 95.94 97 LEU A CA 1
ATOM 724 C C . LEU A 1 97 ? 12.574 -8.183 -10.761 1.00 95.94 97 LEU A C 1
ATOM 726 O O . LEU A 1 97 ? 13.083 -7.391 -11.557 1.00 95.94 97 LEU A O 1
ATOM 730 N N . ASP A 1 98 ? 13.078 -9.394 -10.535 1.00 95.38 98 ASP A N 1
ATOM 731 C CA . ASP A 1 98 ? 14.105 -10.033 -11.350 1.00 95.38 98 ASP A CA 1
ATOM 732 C C . ASP A 1 98 ? 13.436 -10.979 -12.353 1.00 95.38 98 ASP A C 1
ATOM 734 O O . ASP A 1 98 ? 13.177 -12.155 -12.081 1.00 95.38 98 ASP A O 1
ATOM 738 N N . GLN A 1 99 ? 13.165 -10.436 -13.539 1.00 93.62 99 GLN A N 1
ATOM 739 C CA . GLN A 1 99 ? 12.496 -11.150 -14.627 1.00 93.62 99 GLN A CA 1
ATOM 740 C C . GLN A 1 99 ? 13.330 -12.305 -15.182 1.00 93.62 99 GLN A C 1
ATOM 742 O O . GLN A 1 99 ? 12.770 -13.259 -15.714 1.00 93.62 99 GLN A O 1
ATOM 747 N N . ARG A 1 100 ? 14.666 -12.237 -15.074 1.00 92.25 100 ARG A N 1
ATOM 748 C CA . ARG A 1 100 ? 15.564 -13.266 -15.614 1.00 92.25 100 ARG A CA 1
ATOM 749 C C . ARG A 1 100 ? 15.494 -14.544 -14.789 1.00 92.25 100 ARG A C 1
ATOM 751 O O . ARG A 1 100 ? 15.577 -15.632 -15.348 1.00 92.25 100 ARG A O 1
ATOM 758 N N . ASN A 1 101 ? 15.371 -14.394 -13.474 1.00 94.69 101 ASN A N 1
ATOM 759 C CA . ASN A 1 101 ? 15.288 -15.512 -12.540 1.00 94.69 101 ASN A CA 1
ATOM 760 C C . ASN A 1 101 ? 13.846 -15.841 -12.117 1.00 94.69 101 ASN A C 1
ATOM 762 O O . ASN A 1 101 ? 13.660 -16.732 -11.292 1.00 94.69 101 ASN A O 1
ATOM 766 N N . GLU A 1 102 ? 12.840 -15.146 -12.665 1.00 94.75 102 GLU A N 1
ATOM 767 C CA . GLU A 1 102 ? 11.417 -15.291 -12.308 1.00 94.75 102 GLU A CA 1
ATOM 768 C C . GLU A 1 102 ? 11.166 -15.127 -10.799 1.00 94.75 102 GLU A C 1
ATOM 770 O O . GLU A 1 102 ? 10.370 -15.845 -10.185 1.00 94.75 102 GLU A O 1
ATOM 775 N N . THR A 1 103 ? 11.883 -14.197 -10.167 1.00 95.19 103 THR A N 1
ATOM 776 C CA . THR A 1 103 ? 11.789 -13.951 -8.723 1.00 95.19 103 THR A CA 1
ATOM 777 C C . THR A 1 103 ? 11.533 -12.491 -8.425 1.00 95.19 103 THR A C 1
ATOM 779 O O . THR A 1 103 ? 12.042 -11.611 -9.113 1.00 95.19 103 THR A O 1
ATOM 782 N N . ALA A 1 104 ? 10.810 -12.237 -7.342 1.00 95.38 104 ALA A N 1
ATOM 783 C CA . ALA A 1 104 ? 10.599 -10.900 -6.826 1.00 95.38 104 ALA A CA 1
ATOM 784 C C . ALA A 1 104 ? 10.910 -10.826 -5.330 1.00 95.38 104 ALA A C 1
ATOM 786 O O . ALA A 1 104 ? 10.757 -11.801 -4.585 1.00 95.38 104 ALA A O 1
ATOM 787 N N . VAL A 1 105 ? 11.364 -9.650 -4.904 1.00 95.50 105 VAL A N 1
ATOM 788 C CA . VAL A 1 105 ? 11.449 -9.279 -3.492 1.00 95.50 105 VAL A CA 1
ATOM 789 C C . VAL A 1 105 ? 10.484 -8.138 -3.251 1.00 95.50 105 VAL A C 1
ATOM 791 O O . VAL A 1 105 ? 10.666 -7.045 -3.785 1.00 95.50 105 VAL A O 1
ATOM 794 N N . THR A 1 106 ? 9.490 -8.392 -2.415 1.00 95.56 106 THR A N 1
ATOM 795 C CA . THR A 1 106 ? 8.441 -7.435 -2.092 1.00 95.56 106 THR A CA 1
ATOM 796 C C . THR A 1 106 ? 8.599 -6.992 -0.654 1.00 95.56 106 THR A C 1
ATOM 798 O O . THR A 1 106 ? 8.626 -7.808 0.268 1.00 95.56 106 THR A O 1
ATOM 801 N N . MET A 1 107 ? 8.737 -5.687 -0.467 1.00 95.25 107 MET A N 1
ATOM 802 C CA . MET A 1 107 ? 8.741 -5.047 0.839 1.00 95.25 107 MET A CA 1
ATOM 803 C C . MET A 1 107 ? 7.442 -4.274 0.989 1.00 95.25 107 MET A C 1
ATOM 805 O O . MET A 1 107 ? 7.055 -3.569 0.058 1.00 95.25 107 MET A O 1
ATOM 809 N N . ALA A 1 108 ? 6.791 -4.360 2.144 1.00 93.50 108 ALA A N 1
ATOM 810 C CA . ALA A 1 108 ? 5.584 -3.589 2.400 1.00 93.50 108 ALA A CA 1
ATOM 811 C C . ALA A 1 108 ? 5.516 -3.067 3.830 1.00 93.50 108 ALA A C 1
ATOM 813 O O . ALA A 1 108 ? 5.800 -3.786 4.785 1.00 93.50 108 ALA A O 1
ATOM 814 N N . ARG A 1 109 ? 5.070 -1.822 3.978 1.00 91.44 109 ARG A N 1
ATOM 815 C CA . ARG A 1 109 ? 4.609 -1.259 5.244 1.00 91.44 109 ARG A CA 1
ATOM 816 C C . ARG A 1 109 ? 3.086 -1.312 5.232 1.00 91.44 109 ARG A C 1
ATOM 818 O O . ARG A 1 109 ? 2.454 -0.760 4.334 1.00 91.44 109 ARG A O 1
ATOM 825 N N . VAL A 1 110 ? 2.512 -1.987 6.220 1.00 91.56 110 VAL A N 1
ATOM 826 C CA . VAL A 1 110 ? 1.068 -2.202 6.340 1.00 91.56 110 VAL A CA 1
ATOM 827 C C . VAL A 1 110 ? 0.592 -1.561 7.633 1.00 91.56 110 VAL A C 1
ATOM 829 O O . VAL A 1 110 ? 1.044 -1.933 8.717 1.00 91.56 110 VAL A O 1
ATOM 832 N N . ALA A 1 111 ? -0.314 -0.597 7.522 1.00 89.50 111 ALA A N 1
ATOM 833 C CA . ALA A 1 111 ? -1.046 -0.041 8.646 1.00 89.50 111 ALA A CA 1
ATOM 834 C C . ALA A 1 111 ? -2.389 -0.750 8.776 1.00 89.50 111 ALA A C 1
ATOM 836 O O . ALA A 1 111 ? -3.092 -0.938 7.793 1.00 89.50 111 ALA A O 1
ATOM 837 N N . PHE A 1 112 ? -2.746 -1.111 10.001 1.00 87.56 112 PHE A N 1
ATOM 838 C CA . PHE A 1 112 ? -3.989 -1.774 10.348 1.00 87.56 112 PHE A CA 1
ATOM 839 C C . PHE A 1 112 ? -4.815 -0.885 11.264 1.00 87.56 112 PHE A C 1
ATOM 841 O O . PHE A 1 112 ? -4.308 -0.320 12.244 1.00 87.56 112 PHE A O 1
ATOM 848 N N . PHE A 1 113 ? -6.114 -0.875 11.002 1.00 86.19 113 PHE A N 1
ATOM 849 C CA . PHE A 1 113 ? -7.117 -0.549 11.994 1.00 86.19 113 PHE A CA 1
ATOM 850 C C . PHE A 1 113 ? -8.135 -1.681 12.059 1.00 86.19 113 PHE A C 1
ATOM 852 O O . PHE A 1 113 ? -8.853 -1.955 11.100 1.00 86.19 113 PHE A O 1
ATOM 859 N N . ALA A 1 114 ? -8.199 -2.343 13.209 1.00 83.44 114 ALA A N 1
ATOM 860 C CA . ALA A 1 114 ? -9.127 -3.437 13.425 1.00 83.44 114 ALA A CA 1
ATOM 861 C C . ALA A 1 114 ? -10.356 -2.948 14.197 1.00 83.44 114 ALA A C 1
ATOM 863 O O . ALA A 1 114 ? -10.237 -2.605 15.376 1.00 83.44 114 ALA A O 1
ATOM 864 N N . GLY A 1 115 ? -11.536 -2.950 13.564 1.00 79.50 115 GLY A N 1
ATOM 865 C CA . GLY A 1 115 ? -12.807 -2.752 14.269 1.00 79.50 115 GLY A CA 1
ATOM 866 C C . GLY A 1 115 ? -13.016 -3.841 15.324 1.00 79.50 115 GLY A C 1
ATOM 867 O O . GLY A 1 115 ? -13.357 -3.543 16.468 1.00 79.50 115 GLY A O 1
ATOM 868 N N . MET A 1 116 ? -12.678 -5.082 14.962 1.00 81.69 116 MET A N 1
ATOM 869 C CA . MET A 1 116 ? -12.452 -6.214 15.855 1.00 81.69 116 MET A CA 1
ATOM 870 C C . MET A 1 116 ? -11.094 -6.847 15.527 1.00 81.69 116 MET A C 1
ATOM 872 O O . MET A 1 116 ? -10.831 -7.205 14.381 1.00 81.69 116 MET A O 1
ATOM 876 N N . GLY A 1 117 ? -10.205 -6.936 16.520 1.00 81.25 117 GLY A N 1
ATOM 877 C CA . GLY A 1 117 ? -8.869 -7.512 16.353 1.00 81.25 117 GLY A CA 1
ATOM 878 C C . GLY A 1 117 ? -8.926 -8.989 15.945 1.00 81.25 117 GLY A C 1
ATOM 879 O O . GLY A 1 117 ? -9.767 -9.722 16.473 1.00 81.25 117 GLY 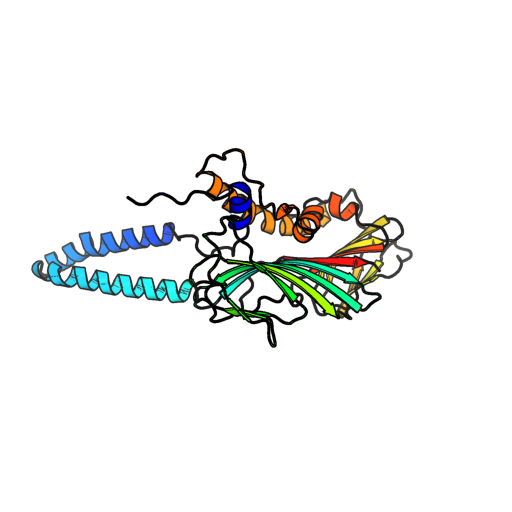A O 1
ATOM 880 N N . PRO A 1 118 ? -8.041 -9.448 15.044 1.00 84.94 118 PRO A N 1
ATOM 881 C CA . PRO A 1 118 ? -7.951 -10.862 14.717 1.00 84.94 118 PRO A CA 1
ATOM 882 C C . PRO A 1 118 ? -7.390 -11.638 15.915 1.00 84.94 118 PRO A C 1
ATOM 884 O O . PRO A 1 118 ? -6.572 -11.124 16.680 1.00 84.94 118 PRO A O 1
ATOM 887 N N . SER A 1 119 ? -7.797 -12.899 16.068 1.00 84.88 119 SER A N 1
ATOM 888 C CA . SER A 1 119 ? -7.256 -13.778 17.115 1.00 84.88 119 SER A CA 1
ATOM 889 C C . SER A 1 119 ? -5.770 -14.084 16.904 1.00 84.88 119 SER A C 1
ATOM 891 O O . SER A 1 119 ? -5.024 -14.240 17.871 1.00 84.88 119 SER A O 1
ATOM 893 N N . ALA A 1 120 ? -5.346 -14.161 15.642 1.00 89.75 120 ALA A N 1
ATOM 894 C CA . ALA A 1 120 ? -3.967 -14.364 15.235 1.00 89.75 120 ALA A CA 1
ATOM 895 C C . ALA A 1 120 ? -3.715 -13.772 13.841 1.00 89.75 120 ALA A C 1
ATOM 897 O O . ALA A 1 120 ? -4.650 -13.592 13.060 1.00 89.75 120 ALA A O 1
ATOM 898 N N . LEU A 1 121 ? -2.448 -13.500 13.535 1.00 90.81 121 LEU A N 1
ATOM 899 C CA . LEU A 1 121 ? -1.973 -13.210 12.187 1.00 90.81 121 LEU A CA 1
ATOM 900 C C . LEU A 1 121 ? -1.083 -14.362 11.730 1.00 90.81 121 LEU A C 1
ATOM 902 O O . LEU A 1 121 ? -0.145 -14.731 12.436 1.00 90.81 121 LEU A O 1
ATOM 906 N N . GLU A 1 122 ? -1.360 -14.914 10.561 1.00 93.00 122 GLU A N 1
ATOM 907 C CA . GLU A 1 122 ? -0.678 -16.084 10.024 1.00 93.00 122 GLU A CA 1
ATOM 908 C C . GLU A 1 122 ? 0.118 -15.716 8.777 1.00 93.00 122 GLU A C 1
ATOM 910 O O . GLU A 1 122 ? -0.455 -15.400 7.741 1.00 93.00 122 GLU A O 1
ATOM 915 N N . PHE A 1 123 ? 1.442 -15.786 8.859 1.00 92.75 123 PHE A N 1
ATOM 916 C CA . PHE A 1 123 ? 2.323 -15.486 7.738 1.00 92.75 123 PHE A CA 1
ATOM 917 C C . PHE A 1 123 ? 3.0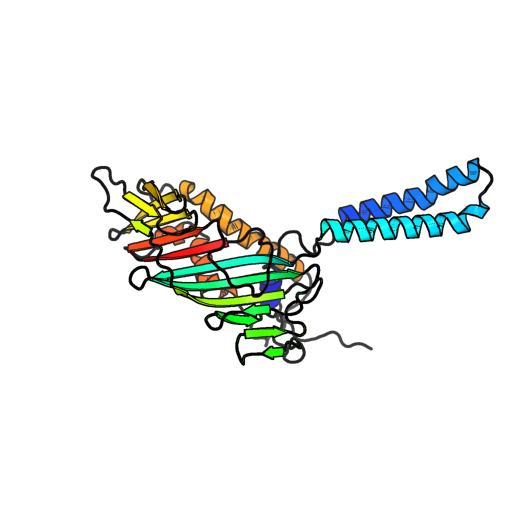07 -16.752 7.215 1.00 92.75 123 PHE A C 1
ATOM 919 O O . PHE A 1 123 ? 3.362 -17.649 8.000 1.00 92.75 123 PHE A O 1
ATOM 926 N N . PRO A 1 124 ? 3.230 -16.835 5.893 1.00 90.44 124 PRO A N 1
ATOM 927 C CA . PRO A 1 124 ? 4.011 -17.910 5.307 1.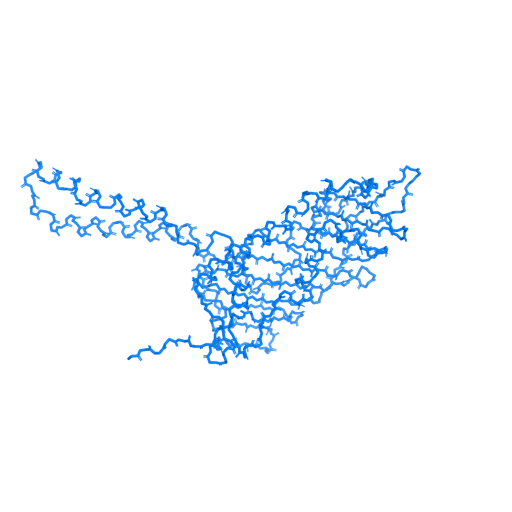00 90.44 124 PRO A CA 1
ATOM 928 C C . PRO A 1 124 ? 5.493 -17.798 5.697 1.00 90.44 124 PRO A C 1
ATOM 930 O O . PRO A 1 124 ? 6.006 -16.728 6.027 1.00 90.44 124 PRO A O 1
ATOM 933 N N . ARG A 1 125 ? 6.209 -18.929 5.655 1.00 88.56 125 ARG A N 1
ATOM 934 C CA . ARG A 1 125 ? 7.624 -19.022 6.074 1.00 88.56 125 ARG A CA 1
ATOM 935 C C . ARG A 1 125 ? 8.591 -18.208 5.205 1.00 88.56 125 ARG A C 1
ATOM 937 O O . ARG A 1 125 ? 9.716 -17.959 5.626 1.00 88.56 125 ARG A O 1
ATOM 944 N N . ASP A 1 126 ? 8.182 -17.842 3.995 1.00 89.88 126 ASP A N 1
ATOM 945 C CA . ASP A 1 126 ? 8.959 -17.044 3.039 1.00 89.88 126 ASP A CA 1
ATOM 946 C C . ASP A 1 126 ? 8.862 -15.527 3.298 1.00 89.88 126 ASP A C 1
ATOM 948 O O . ASP A 1 126 ? 9.466 -14.735 2.569 1.00 89.88 126 ASP A O 1
ATOM 952 N N . THR A 1 127 ? 8.121 -15.125 4.335 1.00 92.44 127 THR A N 1
ATOM 953 C CA . THR A 1 127 ? 7.882 -13.730 4.697 1.00 92.44 127 THR A CA 1
ATOM 954 C C . THR A 1 127 ? 8.494 -13.416 6.058 1.00 92.44 127 THR A C 1
ATOM 956 O O . THR A 1 127 ? 8.151 -14.008 7.079 1.00 92.44 127 THR A O 1
ATOM 959 N N . ALA A 1 128 ? 9.405 -12.449 6.083 1.00 91.56 128 ALA A N 1
ATOM 960 C CA . ALA A 1 128 ? 9.900 -11.847 7.308 1.00 91.56 128 ALA A CA 1
ATOM 961 C C . ALA A 1 128 ? 8.957 -10.719 7.736 1.00 91.56 128 ALA A C 1
ATOM 963 O O . ALA A 1 128 ? 8.649 -9.830 6.942 1.00 91.56 128 ALA A O 1
ATOM 964 N N . VAL A 1 129 ? 8.528 -10.737 8.997 1.00 90.00 129 VAL A N 1
ATOM 965 C CA . VAL A 1 129 ? 7.598 -9.753 9.556 1.00 90.00 129 VAL A CA 1
ATOM 966 C C . VAL A 1 129 ? 8.253 -9.036 10.725 1.00 90.00 129 VAL A C 1
ATOM 968 O O . VAL A 1 129 ? 8.718 -9.652 11.685 1.00 90.00 129 VAL A O 1
ATOM 971 N N . TYR A 1 130 ? 8.255 -7.712 10.649 1.00 86.06 130 TYR A N 1
ATOM 972 C CA . TYR A 1 130 ? 8.812 -6.816 11.646 1.00 86.06 130 TYR A CA 1
ATOM 973 C C . TYR A 1 1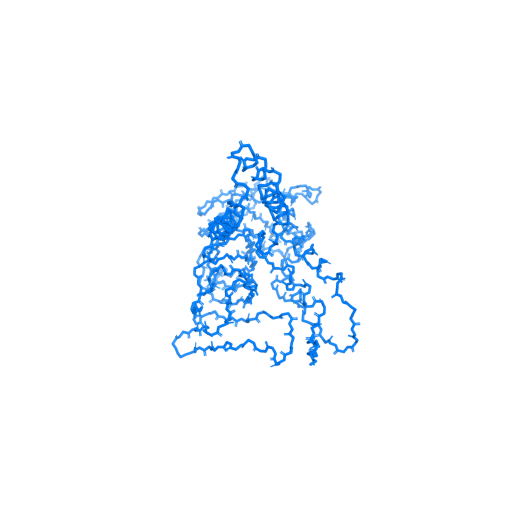30 ? 7.691 -5.937 12.204 1.00 86.06 130 TYR A C 1
ATOM 975 O O . TYR A 1 130 ? 7.086 -5.162 11.461 1.00 86.06 130 TYR A O 1
ATOM 983 N N . PRO A 1 131 ? 7.381 -6.025 13.505 1.00 80.56 131 PRO A N 1
ATOM 984 C CA . PRO A 1 131 ? 6.418 -5.125 14.110 1.00 80.56 131 PRO A CA 1
ATOM 985 C C . PRO A 1 131 ? 6.972 -3.703 14.149 1.00 80.56 131 PRO A C 1
ATOM 987 O O . PRO A 1 131 ? 8.108 -3.472 14.564 1.00 80.56 131 PRO A O 1
ATOM 990 N N . VAL A 1 132 ? 6.146 -2.742 13.749 1.00 78.69 132 VAL A N 1
ATOM 991 C CA . VAL A 1 132 ? 6.494 -1.322 13.760 1.00 78.69 132 VAL A CA 1
ATOM 992 C C . VAL A 1 132 ? 5.912 -0.706 15.035 1.00 78.69 132 VAL A C 1
ATOM 994 O O . VAL A 1 132 ? 4.715 -0.829 15.302 1.00 78.69 132 VAL A O 1
ATOM 997 N N . SER A 1 133 ? 6.763 -0.073 15.846 1.00 70.06 133 SER A N 1
ATOM 998 C CA . SER A 1 133 ? 6.388 0.563 17.117 1.00 70.06 133 SER A CA 1
ATOM 999 C C . SER A 1 133 ? 6.878 2.014 17.156 1.00 70.06 133 SER A C 1
ATOM 1001 O O . SER A 1 133 ? 8.025 2.253 16.776 1.00 70.06 133 SER A O 1
ATOM 1003 N N . PRO A 1 134 ? 6.063 2.967 17.653 1.00 59.72 134 PRO A N 1
ATOM 1004 C CA . PRO A 1 134 ? 6.452 4.374 17.783 1.00 59.72 134 PRO A CA 1
ATOM 1005 C C . PRO A 1 134 ? 7.430 4.637 18.940 1.00 59.72 134 PRO A C 1
ATOM 1007 O O . PRO A 1 134 ? 8.054 5.690 18.983 1.00 59.72 134 PRO A O 1
ATOM 1010 N N . SER A 1 135 ? 7.567 3.711 19.897 1.00 57.41 135 SER A N 1
ATOM 1011 C CA . SER A 1 135 ? 8.511 3.827 21.016 1.00 57.41 135 SER A CA 1
ATOM 1012 C C . SER A 1 135 ? 9.457 2.632 21.067 1.00 57.41 135 SER A C 1
ATOM 1014 O O . SER A 1 135 ? 9.069 1.488 20.798 1.00 57.41 135 SER A O 1
ATOM 1016 N N . ARG A 1 136 ? 10.709 2.921 21.438 1.00 51.53 136 ARG A N 1
ATOM 1017 C CA . ARG A 1 136 ? 11.766 1.939 21.695 1.00 51.53 136 ARG A CA 1
ATOM 1018 C C . ARG A 1 136 ? 11.761 1.430 23.141 1.00 51.53 136 ARG A C 1
ATOM 1020 O O . ARG A 1 136 ? 12.609 0.598 23.469 1.00 51.53 136 ARG A O 1
ATOM 1027 N N . ASP A 1 137 ? 10.865 1.922 24.006 1.00 50.72 137 ASP A N 1
ATOM 1028 C CA . ASP A 1 137 ? 10.834 1.500 25.406 1.00 50.72 137 ASP A CA 1
ATOM 1029 C C . ASP A 1 137 ? 10.533 0.002 25.485 1.00 50.72 137 ASP A C 1
ATOM 1031 O O . ASP A 1 137 ? 9.429 -0.472 25.213 1.00 50.72 137 ASP A O 1
ATOM 1035 N N . ARG A 1 138 ? 11.541 -0.758 25.915 1.00 47.41 138 ARG A N 1
ATOM 1036 C CA . ARG A 1 138 ? 11.459 -2.209 26.060 1.00 47.41 138 ARG A CA 1
ATOM 1037 C C . ARG A 1 138 ? 10.482 -2.638 27.166 1.00 47.41 138 ARG A C 1
ATOM 1039 O O . ARG A 1 138 ? 10.234 -3.828 27.322 1.00 47.41 138 ARG A O 1
ATOM 1046 N N . ARG A 1 139 ? 9.918 -1.695 27.931 1.00 45.56 139 ARG A N 1
ATOM 1047 C CA . ARG A 1 139 ? 8.814 -1.927 28.879 1.00 45.56 139 ARG A CA 1
ATOM 1048 C C . ARG A 1 139 ? 7.426 -1.774 28.258 1.00 45.56 139 ARG A C 1
ATOM 1050 O O . ARG A 1 139 ? 6.471 -2.281 28.836 1.00 45.56 139 ARG A O 1
ATOM 1057 N N . THR A 1 140 ? 7.312 -1.144 27.086 1.00 49.75 140 THR A N 1
ATOM 1058 C CA . THR A 1 140 ? 6.092 -1.149 26.254 1.00 49.75 140 THR A CA 1
ATOM 1059 C C . THR A 1 140 ? 6.146 -2.222 25.165 1.00 49.75 140 THR A C 1
ATOM 1061 O O . THR A 1 140 ? 5.391 -2.166 24.195 1.00 49.75 140 THR A O 1
ATOM 1064 N N . VAL A 1 141 ? 7.020 -3.227 25.334 1.00 49.81 141 VAL A N 1
ATOM 1065 C CA . VAL A 1 141 ? 7.036 -4.436 24.503 1.00 49.81 141 VAL A CA 1
ATOM 1066 C C . VAL A 1 141 ? 5.615 -4.968 24.424 1.00 49.81 141 VAL A C 1
ATOM 1068 O O . VAL A 1 141 ? 5.018 -5.349 25.433 1.00 49.81 141 VAL A O 1
ATOM 1071 N N . ARG A 1 142 ? 5.069 -4.946 23.204 1.00 58.25 142 ARG A N 1
ATOM 1072 C CA . ARG A 1 142 ? 3.818 -5.618 22.870 1.00 58.25 142 ARG A CA 1
ATOM 1073 C C . ARG A 1 142 ? 3.909 -7.028 23.437 1.00 58.25 142 ARG A C 1
ATOM 1075 O O . ARG A 1 142 ? 4.849 -7.749 23.122 1.00 58.25 142 ARG A O 1
ATOM 1082 N N . THR A 1 143 ? 2.933 -7.420 24.248 1.00 63.41 143 THR A N 1
ATOM 1083 C CA . THR A 1 143 ? 2.816 -8.742 24.896 1.00 63.41 143 THR A CA 1
ATOM 1084 C C . THR A 1 143 ? 2.529 -9.885 23.908 1.00 63.41 143 THR A C 1
ATOM 1086 O O . THR A 1 143 ? 2.071 -10.958 24.295 1.00 63.41 143 THR A O 1
ATOM 1089 N N . GLY A 1 144 ? 2.833 -9.636 22.635 1.00 74.62 144 GLY A N 1
ATOM 1090 C CA . GLY A 1 144 ? 2.782 -10.535 21.505 1.00 74.62 144 GLY A CA 1
ATOM 1091 C C . GLY A 1 144 ? 3.587 -11.795 21.719 1.00 74.62 144 GLY A C 1
ATOM 1092 O O . GLY A 1 144 ? 4.761 -11.747 22.075 1.00 74.62 144 GLY A O 1
ATOM 1093 N N . SER A 1 145 ? 2.957 -12.929 21.451 1.00 85.06 145 SER A N 1
ATOM 1094 C CA . SER A 1 145 ? 3.629 -14.217 21.323 1.00 85.06 145 SER A CA 1
ATOM 1095 C C . SER A 1 145 ? 3.694 -14.591 19.849 1.00 85.06 145 SER A C 1
ATOM 1097 O O . SER A 1 145 ? 2.819 -14.214 19.065 1.00 85.06 145 SER A O 1
ATOM 1099 N N . VAL A 1 146 ? 4.753 -15.287 19.453 1.00 88.38 146 VAL A N 1
ATOM 1100 C CA . VAL A 1 146 ? 4.891 -15.781 18.085 1.00 88.38 146 VAL A CA 1
ATOM 1101 C C . VAL A 1 146 ? 5.211 -17.262 18.145 1.00 88.38 146 VAL A C 1
ATOM 1103 O O . VAL A 1 146 ? 6.143 -17.661 18.840 1.00 88.38 146 VAL A O 1
ATOM 1106 N N . ASP A 1 147 ? 4.421 -18.063 17.443 1.00 89.50 147 ASP A N 1
ATOM 1107 C CA . ASP A 1 147 ? 4.730 -19.463 17.181 1.00 89.50 147 ASP A CA 1
ATOM 1108 C C . ASP A 1 147 ? 5.450 -19.538 15.831 1.00 89.50 147 ASP A C 1
ATOM 1110 O O . ASP A 1 147 ? 4.975 -18.982 14.838 1.00 89.50 147 ASP A O 1
ATOM 1114 N N . TRP A 1 148 ? 6.616 -20.183 15.823 1.00 88.69 148 TRP A N 1
ATOM 1115 C CA . TRP A 1 148 ? 7.466 -20.406 14.648 1.00 88.69 148 TRP A CA 1
ATOM 1116 C C . TRP A 1 148 ? 7.646 -21.893 14.322 1.00 88.69 148 TRP A C 1
ATOM 1118 O O . TRP A 1 148 ? 8.516 -22.246 13.525 1.00 88.69 148 TRP A O 1
ATOM 1128 N N . THR A 1 149 ? 6.858 -22.776 14.940 1.00 84.25 149 THR A N 1
ATOM 1129 C CA . THR A 1 149 ? 7.019 -24.229 14.800 1.00 84.25 149 THR A CA 1
ATOM 1130 C C . THR A 1 149 ? 6.743 -24.676 13.362 1.00 84.25 149 THR A C 1
ATOM 1132 O O . THR A 1 149 ? 7.644 -25.180 12.681 1.00 84.25 149 THR A O 1
ATOM 1135 N N . ASP A 1 150 ? 5.515 -24.454 12.873 1.00 77.50 150 ASP A N 1
ATOM 1136 C CA . ASP A 1 150 ? 5.115 -24.859 11.515 1.00 77.50 150 ASP A CA 1
ATOM 1137 C C . ASP A 1 150 ? 4.930 -23.694 10.524 1.00 77.50 150 ASP A C 1
ATOM 1139 O O . ASP A 1 150 ? 5.244 -23.764 9.339 1.00 77.50 150 ASP A O 1
ATOM 1143 N N . ARG A 1 151 ? 4.446 -22.571 11.023 1.00 82.44 151 ARG A N 1
ATOM 1144 C CA . ARG A 1 151 ? 4.195 -21.335 10.280 1.00 82.44 151 ARG A CA 1
ATOM 1145 C C . ARG A 1 151 ? 4.520 -20.183 11.209 1.00 82.44 151 ARG A C 1
ATOM 1147 O O . ARG A 1 151 ? 4.875 -20.416 12.362 1.00 82.44 151 ARG A O 1
ATOM 1154 N N . GLN A 1 152 ? 4.425 -18.956 10.721 1.00 90.25 152 GLN A N 1
ATOM 1155 C CA . GLN A 1 152 ? 4.637 -17.796 11.564 1.00 90.25 152 GLN A CA 1
ATOM 1156 C C . GLN A 1 152 ? 3.282 -17.273 12.055 1.00 90.25 152 GLN A C 1
ATOM 1158 O O . GLN A 1 152 ? 2.591 -16.562 11.331 1.00 90.25 152 GLN A O 1
ATOM 1163 N N . VAL A 1 153 ? 2.889 -17.650 13.276 1.00 91.75 153 VAL A N 1
ATOM 1164 C CA . VAL A 1 153 ? 1.611 -17.237 13.883 1.00 91.75 153 VAL A CA 1
ATOM 1165 C C . VAL A 1 153 ? 1.871 -16.207 14.969 1.00 91.75 153 VAL A C 1
ATOM 1167 O O . VAL A 1 153 ? 2.421 -16.526 16.019 1.00 91.75 153 VAL A O 1
ATOM 1170 N N . PHE A 1 154 ? 1.448 -14.972 14.733 1.00 89.88 154 PHE A N 1
ATOM 1171 C CA . PHE A 1 154 ? 1.474 -13.887 15.706 1.00 89.88 154 PHE A CA 1
ATOM 1172 C C . PHE A 1 154 ? 0.146 -13.862 16.462 1.00 89.88 154 PHE A C 1
ATOM 1174 O O . PHE A 1 154 ? -0.892 -13.548 15.888 1.00 89.88 154 PHE A O 1
ATOM 1181 N N . PHE A 1 155 ? 0.167 -14.148 17.759 1.00 85.94 155 PHE A N 1
ATOM 1182 C CA . PHE A 1 155 ? -1.018 -14.157 18.622 1.00 85.94 155 PHE A CA 1
ATOM 1183 C C . PHE A 1 155 ? -0.761 -13.366 19.913 1.00 85.94 155 PHE A C 1
ATOM 1185 O O . PHE A 1 155 ? 0.362 -12.939 20.176 1.00 85.94 155 PHE A O 1
ATOM 1192 N N . ASN A 1 156 ? -1.804 -13.137 20.713 1.00 80.69 156 ASN A N 1
ATOM 1193 C CA . ASN A 1 156 ? -1.762 -12.303 21.922 1.00 80.69 156 ASN A CA 1
ATOM 1194 C C . ASN A 1 156 ? -1.368 -10.840 21.639 1.00 80.69 156 ASN A C 1
ATOM 1196 O O . ASN A 1 156 ? -0.265 -10.420 21.952 1.00 80.69 156 ASN A O 1
ATOM 1200 N N . ASP A 1 157 ? -2.291 -10.019 21.131 1.00 75.94 157 ASP A N 1
ATOM 1201 C CA . ASP A 1 157 ? -2.152 -8.548 21.120 1.00 75.94 157 ASP A CA 1
ATOM 1202 C C . ASP A 1 157 ? -1.192 -7.915 20.081 1.00 75.94 157 ASP A C 1
ATOM 1204 O O . ASP A 1 157 ? -0.778 -6.759 20.234 1.00 75.94 157 ASP A O 1
ATOM 1208 N N . TRP A 1 158 ? -0.897 -8.595 18.967 1.00 81.06 158 TRP A N 1
ATOM 1209 C CA . TRP A 1 158 ? -0.175 -7.977 17.837 1.00 81.06 158 TRP A CA 1
ATOM 1210 C C . TRP A 1 158 ? -1.015 -6.975 17.031 1.00 81.06 158 TRP A C 1
ATOM 1212 O O . TRP A 1 158 ? -0.485 -5.966 16.565 1.00 81.06 158 TRP A O 1
ATOM 1222 N N . VAL A 1 159 ? -2.322 -7.205 16.897 1.00 82.94 159 VAL A N 1
ATOM 1223 C CA . VAL A 1 159 ? -3.287 -6.239 16.350 1.00 82.94 159 VAL A CA 1
ATOM 1224 C C . VAL A 1 159 ? -4.473 -6.200 17.303 1.00 82.94 159 VAL A C 1
ATOM 1226 O O . VAL A 1 159 ? -5.239 -7.155 17.396 1.00 82.94 159 VAL A O 1
ATOM 1229 N N . LYS A 1 160 ? -4.598 -5.105 18.058 1.00 80.69 160 LYS A N 1
ATOM 1230 C CA . LYS A 1 160 ? -5.679 -4.942 19.035 1.00 80.69 160 LYS A CA 1
ATOM 1231 C C . LYS A 1 160 ? -6.893 -4.274 18.405 1.00 80.69 160 LYS A C 1
ATOM 1233 O O . LYS A 1 160 ? -6.767 -3.396 17.550 1.00 80.69 160 LYS A O 1
ATOM 1238 N N . THR A 1 161 ? -8.063 -4.627 18.920 1.00 80.69 161 THR A N 1
ATOM 1239 C CA . THR A 1 161 ? -9.327 -3.943 18.642 1.00 80.69 161 THR A CA 1
ATOM 1240 C C . THR A 1 161 ? -9.200 -2.435 18.871 1.00 80.69 161 THR A C 1
ATOM 1242 O O . THR A 1 161 ? -8.663 -1.993 19.890 1.00 80.69 161 THR A O 1
ATOM 1245 N N . ARG A 1 162 ? -9.696 -1.646 17.914 1.00 77.75 162 ARG A N 1
ATOM 1246 C CA . ARG A 1 162 ? -9.734 -0.175 17.926 1.00 77.75 162 ARG A CA 1
ATOM 1247 C C . ARG A 1 162 ? -8.379 0.491 18.177 1.00 77.75 162 ARG A C 1
ATOM 1249 O O . ARG A 1 162 ? -8.316 1.606 18.688 1.00 77.75 162 ARG A O 1
ATOM 1256 N N . THR A 1 163 ? -7.288 -0.188 17.825 1.00 74.81 163 THR A N 1
ATOM 1257 C CA . THR A 1 163 ? -5.927 0.320 18.001 1.00 74.81 163 THR A CA 1
ATOM 1258 C C . THR A 1 163 ? -5.191 0.319 16.671 1.00 74.81 163 THR A C 1
ATOM 1260 O O . THR A 1 163 ? -5.194 -0.675 15.944 1.00 74.81 163 THR A O 1
ATOM 1263 N N . ARG A 1 164 ? -4.502 1.424 16.378 1.00 79.94 164 ARG A N 1
ATOM 1264 C CA . ARG A 1 164 ? -3.608 1.525 15.221 1.00 79.94 164 ARG A CA 1
ATOM 1265 C C . ARG A 1 164 ? -2.407 0.608 15.423 1.00 79.94 164 ARG A C 1
ATOM 1267 O O . ARG A 1 164 ? -1.733 0.669 16.451 1.00 79.94 164 ARG A O 1
ATOM 1274 N N . SER A 1 165 ? -2.156 -0.252 14.449 1.00 83.25 165 SER A N 1
ATOM 1275 C CA . SER A 1 165 ? -1.022 -1.179 14.450 1.00 83.25 165 SER A CA 1
ATOM 1276 C C . SER A 1 165 ? -0.317 -1.100 13.107 1.00 83.25 165 SER A C 1
ATOM 1278 O O . SER A 1 165 ? -0.976 -0.891 12.098 1.00 83.25 165 SER A O 1
ATOM 1280 N N . GLN A 1 166 ? 0.999 -1.281 13.072 1.00 87.12 166 GLN A N 1
ATOM 1281 C CA . GLN A 1 166 ? 1.737 -1.360 11.814 1.00 87.12 166 GLN A CA 1
ATOM 1282 C C . GLN A 1 166 ? 2.679 -2.556 11.816 1.00 87.12 166 GLN A C 1
ATOM 1284 O O . GLN A 1 166 ? 3.246 -2.920 12.851 1.00 87.12 166 GLN A O 1
ATOM 1289 N N . LEU A 1 167 ? 2.85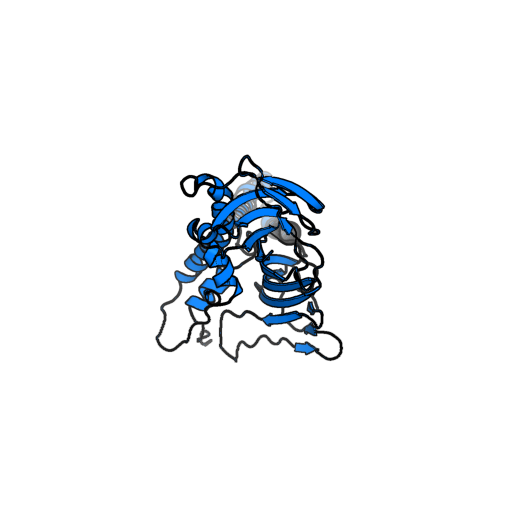8 -3.138 10.636 1.00 88.81 167 LEU A N 1
ATOM 1290 C CA . LEU A 1 167 ? 3.842 -4.172 10.356 1.00 88.81 167 LEU A CA 1
ATOM 1291 C C . LEU A 1 167 ? 4.660 -3.763 9.135 1.00 88.81 167 LEU A C 1
ATOM 1293 O O . LEU A 1 167 ? 4.169 -3.087 8.232 1.00 88.81 167 LEU A O 1
ATOM 1297 N N . TYR A 1 168 ? 5.907 -4.205 9.107 1.00 90.31 168 TYR A N 1
ATOM 1298 C CA . TYR A 1 168 ? 6.765 -4.152 7.940 1.00 90.31 168 TYR A CA 1
ATOM 1299 C C . TYR A 1 168 ? 7.069 -5.583 7.518 1.00 90.31 168 TYR A C 1
ATOM 1301 O O . TYR A 1 168 ? 7.507 -6.390 8.336 1.00 90.31 168 TYR A O 1
ATOM 1309 N N . THR A 1 169 ? 6.816 -5.915 6.261 1.00 93.06 169 THR A N 1
ATOM 1310 C CA . THR A 1 169 ? 6.998 -7.261 5.724 1.00 93.06 169 THR A CA 1
ATOM 1311 C C . THR A 1 169 ? 8.027 -7.248 4.607 1.00 93.06 169 THR A C 1
ATOM 1313 O O . THR A 1 169 ? 8.149 -6.277 3.859 1.00 93.06 169 THR A O 1
ATOM 1316 N N . VAL A 1 170 ? 8.801 -8.325 4.520 1.00 94.38 170 VAL A N 1
ATOM 1317 C CA . VAL A 1 170 ? 9.744 -8.577 3.432 1.00 94.38 170 VAL A CA 1
ATOM 1318 C C . VAL A 1 170 ? 9.555 -10.011 2.987 1.00 94.38 170 VAL A C 1
ATOM 1320 O O . VAL A 1 170 ? 9.763 -10.934 3.771 1.00 94.38 170 VAL A O 1
ATOM 1323 N N . ARG A 1 171 ? 9.192 -10.203 1.727 1.00 94.75 171 ARG A N 1
ATOM 1324 C CA . ARG A 1 171 ? 8.961 -11.521 1.147 1.00 94.75 171 ARG A CA 1
ATOM 1325 C C . ARG A 1 171 ? 9.797 -11.694 -0.106 1.00 94.75 171 ARG A C 1
ATOM 1327 O O . ARG A 1 171 ? 9.842 -10.804 -0.951 1.00 94.75 171 ARG A O 1
ATOM 1334 N N . ARG A 1 172 ? 10.413 -12.865 -0.254 1.00 94.00 172 ARG A N 1
ATOM 1335 C CA . ARG A 1 172 ? 10.969 -13.320 -1.533 1.00 94.00 172 ARG A CA 1
ATOM 1336 C C . ARG A 1 172 ? 10.060 -14.405 -2.087 1.00 94.00 172 ARG A C 1
ATOM 1338 O O . ARG A 1 172 ? 9.894 -15.432 -1.439 1.00 94.00 172 ARG A O 1
ATOM 1345 N N . HIS A 1 173 ? 9.530 -14.210 -3.287 1.00 93.50 173 HIS A N 1
ATOM 1346 C CA . HIS A 1 173 ? 8.635 -15.176 -3.919 1.00 93.50 173 HIS A CA 1
ATOM 1347 C C . HIS A 1 173 ? 8.920 -15.326 -5.414 1.00 93.50 173 HIS A C 1
ATOM 1349 O O . HIS A 1 173 ? 9.681 -14.559 -6.011 1.00 93.50 173 HIS A O 1
ATOM 1355 N N . GLN A 1 174 ? 8.330 -16.358 -6.012 1.00 94.00 174 GLN A N 1
ATOM 1356 C CA . GLN A 1 174 ? 8.389 -16.567 -7.452 1.00 94.00 174 GLN A CA 1
ATOM 1357 C C . GLN A 1 174 ? 7.381 -15.636 -8.138 1.00 94.00 174 GLN A C 1
ATOM 1359 O O . GLN A 1 174 ? 6.252 -15.492 -7.667 1.00 94.00 174 GLN A O 1
ATOM 1364 N N . LEU A 1 175 ? 7.795 -14.996 -9.228 1.00 93.50 175 LEU A N 1
ATOM 1365 C CA . LEU A 1 175 ? 6.952 -14.137 -10.054 1.00 93.50 175 LEU A CA 1
ATOM 1366 C C . LEU A 1 175 ? 7.382 -14.314 -11.512 1.00 93.50 175 LEU A C 1
ATOM 1368 O O . LEU A 1 175 ? 8.430 -13.827 -11.925 1.00 93.50 175 LEU A O 1
ATOM 1372 N N . ARG A 1 176 ? 6.580 -15.068 -12.273 1.00 92.56 176 ARG A N 1
ATOM 1373 C CA . ARG A 1 176 ? 6.883 -15.434 -13.671 1.00 92.56 176 ARG A CA 1
ATOM 1374 C C . ARG A 1 176 ? 6.496 -14.358 -14.681 1.00 92.56 176 ARG A C 1
ATOM 1376 O O . ARG A 1 176 ? 6.960 -14.384 -15.821 1.00 92.56 176 ARG A O 1
ATOM 1383 N N . GLY A 1 177 ? 5.601 -13.457 -14.281 1.00 92.12 177 GLY A N 1
ATOM 1384 C CA . GLY A 1 177 ? 5.162 -12.364 -15.131 1.00 92.12 177 GLY A CA 1
ATOM 1385 C C . GLY A 1 177 ? 6.318 -11.421 -15.453 1.00 92.12 177 GLY A C 1
ATOM 1386 O O . GLY A 1 177 ? 7.221 -11.216 -14.641 1.00 92.12 177 GLY A O 1
ATOM 1387 N N . ARG A 1 178 ? 6.298 -10.874 -16.667 1.00 94.56 178 ARG A N 1
ATOM 1388 C CA . ARG A 1 178 ? 7.355 -10.006 -17.189 1.00 94.56 178 ARG A CA 1
ATOM 1389 C C . ARG A 1 178 ? 6.754 -8.830 -17.939 1.00 94.56 178 ARG A C 1
ATOM 1391 O O . ARG A 1 178 ? 5.734 -8.978 -18.599 1.00 94.56 178 ARG A O 1
ATOM 1398 N N . ILE A 1 179 ? 7.420 -7.695 -17.886 1.00 95.88 179 ILE A N 1
ATOM 1399 C CA . ILE A 1 179 ? 7.190 -6.540 -18.732 1.00 95.88 179 ILE A CA 1
ATOM 1400 C C . ILE A 1 179 ? 8.138 -6.667 -19.926 1.00 95.88 179 ILE A C 1
ATOM 1402 O O . ILE A 1 179 ? 9.359 -6.556 -19.787 1.00 95.88 179 ILE A O 1
ATOM 1406 N N . GLY A 1 180 ? 7.562 -6.984 -21.085 1.00 94.00 180 GLY A N 1
ATOM 1407 C CA . GLY A 1 180 ? 8.262 -7.036 -22.361 1.00 94.00 180 GLY A CA 1
ATOM 1408 C C . GLY A 1 180 ? 8.378 -5.635 -22.938 1.00 94.00 180 GLY A C 1
ATOM 1409 O O . GLY A 1 180 ? 7.395 -4.905 -22.986 1.00 94.00 180 GLY A O 1
ATOM 1410 N N . ILE A 1 181 ? 9.577 -5.236 -23.345 1.00 93.81 181 ILE A N 1
ATOM 1411 C CA . ILE A 1 181 ? 9.821 -3.927 -23.950 1.00 93.81 181 ILE A CA 1
ATOM 1412 C C . ILE A 1 181 ? 10.556 -4.171 -25.261 1.00 93.81 181 ILE A C 1
ATOM 1414 O O . ILE A 1 181 ? 11.644 -4.746 -25.281 1.00 93.81 181 ILE A O 1
ATOM 1418 N N . SER A 1 182 ? 9.928 -3.768 -26.360 1.00 91.56 182 SER A N 1
ATOM 1419 C CA . SER A 1 182 ? 10.495 -3.895 -27.701 1.00 91.56 182 SER A CA 1
ATOM 1420 C C . SER A 1 182 ? 11.455 -2.746 -28.011 1.00 91.56 182 SER A C 1
ATOM 1422 O O . SER A 1 182 ? 11.375 -1.672 -27.415 1.00 91.56 182 SER A O 1
ATOM 1424 N N . ALA A 1 183 ? 12.345 -2.950 -28.983 1.00 87.19 183 ALA A N 1
ATOM 1425 C CA . ALA A 1 183 ? 13.136 -1.855 -29.535 1.00 87.19 183 ALA A CA 1
ATOM 1426 C C . ALA A 1 183 ? 12.221 -0.773 -30.136 1.00 87.19 183 ALA A C 1
ATOM 1428 O O . ALA A 1 183 ? 11.106 -1.067 -30.577 1.00 87.19 183 ALA A O 1
ATOM 1429 N N . ALA A 1 184 ? 12.699 0.472 -30.148 1.00 87.94 184 ALA A N 1
ATOM 1430 C CA . ALA A 1 184 ? 11.965 1.570 -30.759 1.00 87.94 184 ALA A CA 1
ATOM 1431 C C . ALA A 1 184 ? 11.793 1.341 -32.273 1.00 87.94 184 ALA A C 1
ATOM 1433 O O . ALA A 1 184 ? 12.738 0.929 -32.947 1.00 87.94 184 ALA A O 1
ATOM 1434 N N . ASP A 1 185 ? 10.594 1.610 -32.790 1.00 87.31 185 ASP A N 1
ATOM 1435 C CA . ASP A 1 185 ? 10.295 1.596 -34.222 1.00 87.31 185 ASP A CA 1
ATOM 1436 C C . ASP A 1 185 ? 10.933 2.798 -34.949 1.00 87.31 185 ASP A C 1
ATOM 1438 O O . ASP A 1 185 ? 11.518 3.692 -34.329 1.00 87.31 185 ASP A O 1
ATOM 1442 N N . ASP A 1 186 ? 10.791 2.856 -36.276 1.00 82.50 186 ASP A N 1
ATOM 1443 C CA . ASP A 1 186 ? 11.317 3.953 -37.107 1.00 82.50 186 ASP A CA 1
ATOM 1444 C C . ASP A 1 186 ? 10.739 5.335 -36.732 1.00 82.50 186 ASP A C 1
ATOM 1446 O O . ASP A 1 186 ? 11.303 6.372 -37.081 1.00 82.50 186 ASP A O 1
ATOM 1450 N N . GLN A 1 187 ? 9.611 5.363 -36.014 1.00 81.00 187 GLN A N 1
ATOM 1451 C CA . GLN A 1 187 ? 8.955 6.570 -35.506 1.00 81.00 187 GLN A CA 1
ATOM 1452 C C . GLN A 1 187 ? 9.359 6.888 -34.055 1.00 81.00 187 GLN A C 1
ATOM 1454 O O . GLN A 1 187 ? 8.855 7.849 -33.470 1.00 81.00 187 GLN A O 1
ATOM 1459 N N . GLY A 1 188 ? 10.276 6.115 -33.466 1.00 83.69 188 GLY A N 1
ATOM 1460 C CA . GLY A 1 188 ? 10.745 6.281 -32.093 1.00 83.69 188 GLY A CA 1
ATOM 1461 C C . GLY A 1 188 ? 9.744 5.818 -31.031 1.00 83.69 188 GLY A C 1
ATOM 1462 O O . GLY A 1 188 ? 9.825 6.275 -29.888 1.00 83.69 188 GLY A O 1
ATOM 1463 N N . ARG A 1 189 ? 8.787 4.954 -31.386 1.00 89.62 189 ARG A N 1
ATOM 1464 C CA . ARG A 1 189 ? 7.786 4.385 -30.473 1.00 89.62 189 ARG A CA 1
ATOM 1465 C C . ARG A 1 189 ? 8.201 3.003 -30.006 1.00 89.62 189 ARG A C 1
ATOM 1467 O O . ARG A 1 189 ? 8.752 2.219 -30.767 1.00 89.62 189 ARG A O 1
ATOM 1474 N N . VAL A 1 190 ? 7.884 2.685 -28.762 1.00 93.00 190 VAL A N 1
ATOM 1475 C CA . VAL A 1 190 ? 8.213 1.405 -28.130 1.00 93.00 190 VAL A CA 1
ATOM 1476 C C . VAL A 1 190 ? 6.930 0.627 -27.869 1.00 93.00 190 VAL A C 1
ATOM 1478 O O . VAL A 1 190 ? 5.942 1.197 -27.410 1.00 93.00 190 VAL A O 1
ATOM 1481 N N . SER A 1 191 ? 6.931 -0.676 -28.149 1.00 94.00 191 SER A N 1
ATOM 1482 C CA . SER A 1 191 ? 5.860 -1.569 -27.696 1.00 94.00 191 SER A CA 1
ATOM 1483 C C . SER A 1 191 ? 6.196 -2.111 -26.314 1.00 94.00 191 SER A C 1
ATOM 1485 O O . SER A 1 191 ? 7.306 -2.599 -26.094 1.00 94.00 191 SER A O 1
ATOM 1487 N N . VAL A 1 192 ? 5.236 -2.022 -25.400 1.00 96.25 192 VAL A N 1
ATOM 1488 C CA . VAL A 1 192 ? 5.313 -2.568 -24.049 1.00 96.25 192 VAL A CA 1
ATOM 1489 C C . VAL A 1 192 ? 4.239 -3.633 -23.888 1.00 96.25 192 VAL A C 1
ATOM 1491 O O . VAL A 1 192 ? 3.066 -3.358 -24.122 1.00 96.25 192 VAL A O 1
ATOM 1494 N N . ASP A 1 193 ? 4.632 -4.804 -23.407 1.00 96.56 193 ASP A N 1
ATOM 1495 C CA . ASP A 1 193 ? 3.761 -5.933 -23.103 1.00 96.56 193 ASP A CA 1
ATOM 1496 C C . ASP A 1 193 ? 3.745 -6.177 -21.592 1.00 96.56 193 ASP A C 1
ATOM 1498 O O . ASP A 1 193 ? 4.785 -6.399 -20.972 1.00 96.56 193 ASP A O 1
ATOM 1502 N N . ASN A 1 194 ? 2.567 -6.150 -20.979 1.00 96.75 194 ASN A N 1
ATOM 1503 C CA . ASN A 1 194 ? 2.377 -6.463 -19.571 1.00 96.75 194 ASN A CA 1
ATOM 1504 C C . ASN A 1 194 ? 2.033 -7.945 -19.396 1.00 96.75 194 ASN A C 1
ATOM 1506 O O . ASN A 1 194 ? 0.876 -8.338 -19.483 1.00 96.75 194 ASN A O 1
ATOM 1510 N N . GLY A 1 195 ? 3.028 -8.771 -19.093 1.00 94.81 195 GLY A N 1
ATOM 1511 C CA . GLY A 1 195 ? 2.843 -10.177 -18.734 1.00 94.81 195 GLY A CA 1
ATOM 1512 C C . GLY A 1 195 ? 2.595 -10.422 -17.243 1.00 94.81 195 GLY A C 1
ATOM 1513 O O . GLY A 1 195 ? 2.697 -11.569 -16.813 1.00 94.81 195 GLY A O 1
ATOM 1514 N N . LEU A 1 196 ? 2.355 -9.382 -16.437 1.00 94.44 196 LEU A N 1
ATOM 1515 C CA . LEU A 1 196 ? 1.965 -9.531 -15.034 1.00 94.44 196 LEU A CA 1
ATOM 1516 C C . LEU A 1 196 ? 0.459 -9.796 -14.921 1.00 94.44 196 LEU A C 1
ATOM 1518 O O . LEU A 1 196 ? -0.322 -9.470 -15.816 1.00 94.44 196 LEU A O 1
ATOM 1522 N N . GLU A 1 197 ? 0.057 -10.361 -13.784 1.00 93.06 197 GLU A N 1
ATOM 1523 C CA . GLU A 1 197 ? -1.350 -10.645 -13.464 1.00 93.06 197 GLU A CA 1
ATOM 1524 C C . GLU A 1 197 ? -2.137 -9.384 -13.078 1.00 93.06 197 GLU A C 1
ATOM 1526 O O . GLU A 1 197 ? -3.359 -9.431 -12.993 1.00 93.06 197 GLU A O 1
ATOM 1531 N N . TRP A 1 198 ? -1.448 -8.252 -12.904 1.00 93.69 198 TRP A N 1
ATOM 1532 C CA . TRP A 1 198 ? -2.021 -6.990 -12.441 1.00 93.69 198 TRP A CA 1
ATOM 1533 C C . TRP A 1 198 ? -2.037 -5.939 -13.542 1.00 93.69 198 TRP A C 1
ATOM 1535 O O . TRP A 1 198 ? -1.141 -5.878 -14.393 1.00 93.69 198 TRP A O 1
ATOM 1545 N N . ARG A 1 199 ? -3.018 -5.036 -13.486 1.00 95.31 199 ARG A N 1
ATOM 1546 C CA . ARG A 1 199 ? -3.007 -3.822 -14.309 1.00 95.31 199 ARG A CA 1
ATOM 1547 C C . ARG A 1 199 ? -1.872 -2.886 -13.883 1.00 95.31 199 ARG A C 1
ATOM 1549 O O . ARG A 1 199 ? -1.756 -2.521 -12.712 1.00 95.31 199 ARG A O 1
ATOM 1556 N N . LEU A 1 200 ? -1.106 -2.411 -14.865 1.00 96.06 200 LEU A N 1
ATOM 1557 C CA . LEU A 1 200 ? -0.177 -1.297 -14.695 1.00 96.06 200 LEU A CA 1
ATOM 1558 C C . LEU A 1 200 ? -0.948 0.014 -14.865 1.00 96.06 200 LEU A C 1
ATOM 1560 O O . LEU A 1 200 ? -1.299 0.391 -15.987 1.00 96.06 200 LEU A O 1
ATOM 1564 N N . ARG A 1 201 ? -1.202 0.728 -13.763 1.00 95.12 201 ARG A N 1
ATOM 1565 C CA . ARG A 1 201 ? -1.779 2.082 -13.816 1.00 95.12 201 ARG A CA 1
ATOM 1566 C C . ARG A 1 201 ? -0.831 3.013 -14.563 1.00 95.12 201 ARG A C 1
ATOM 1568 O O . ARG A 1 201 ? -1.244 3.741 -15.463 1.00 95.12 201 ARG A O 1
ATOM 1575 N N . PHE A 1 202 ? 0.452 2.930 -14.221 1.00 95.50 202 PHE A N 1
ATOM 1576 C CA . PHE A 1 202 ? 1.524 3.695 -14.844 1.00 95.50 202 PHE A CA 1
ATOM 1577 C C . PHE A 1 202 ? 2.758 2.828 -15.045 1.00 95.50 202 PHE A C 1
ATOM 1579 O O . PHE A 1 202 ? 3.063 1.981 -14.209 1.00 95.50 202 PHE A O 1
ATOM 1586 N N . LEU A 1 203 ? 3.491 3.088 -16.123 1.00 96.50 203 LEU A N 1
ATOM 1587 C CA . LEU A 1 203 ? 4.801 2.506 -16.378 1.00 96.50 203 LEU A CA 1
ATOM 1588 C C . LEU A 1 203 ? 5.713 3.572 -16.977 1.00 96.50 203 LEU A C 1
ATOM 1590 O O . LEU A 1 203 ? 5.401 4.140 -18.022 1.00 96.50 203 LEU A O 1
ATOM 1594 N N . VAL A 1 204 ? 6.854 3.806 -16.340 1.00 95.44 204 VAL A N 1
ATOM 1595 C CA . VAL A 1 204 ? 7.944 4.599 -16.902 1.00 95.44 204 VAL A CA 1
ATOM 1596 C C . VAL A 1 204 ? 9.111 3.676 -17.210 1.00 95.44 204 VAL A C 1
ATOM 1598 O O . VAL A 1 204 ? 9.592 2.959 -16.335 1.00 95.44 204 VAL A O 1
ATOM 1601 N N . VAL A 1 205 ? 9.564 3.706 -18.458 1.00 95.38 205 VAL A N 1
ATOM 1602 C CA . VAL A 1 205 ? 10.668 2.881 -18.958 1.00 95.38 205 VAL A CA 1
ATOM 1603 C C . VAL A 1 205 ? 11.847 3.774 -19.301 1.00 95.38 205 VAL A C 1
ATOM 1605 O O . VAL A 1 205 ? 11.655 4.791 -19.964 1.00 95.38 205 VAL A O 1
ATOM 1608 N N . ALA A 1 206 ? 13.049 3.374 -18.896 1.00 94.19 206 ALA A N 1
ATOM 1609 C CA . ALA A 1 206 ? 14.312 3.931 -19.352 1.00 94.19 206 ALA A CA 1
ATOM 1610 C C . ALA A 1 206 ? 15.026 2.913 -20.250 1.00 94.19 206 ALA A C 1
ATOM 1612 O O . ALA A 1 206 ? 15.509 1.877 -19.791 1.00 94.19 206 ALA A O 1
ATOM 1613 N N . ASP A 1 207 ? 15.098 3.229 -21.540 1.00 91.62 207 ASP A N 1
ATOM 1614 C CA . ASP A 1 207 ? 15.782 2.413 -22.541 1.00 91.62 207 ASP A CA 1
ATOM 1615 C C . ASP A 1 207 ? 17.304 2.406 -22.346 1.00 91.62 207 ASP A C 1
ATOM 1617 O O . ASP A 1 207 ? 17.865 3.256 -21.651 1.00 91.62 207 ASP A O 1
ATOM 1621 N N . THR A 1 208 ? 18.006 1.461 -22.975 1.00 88.50 208 THR A N 1
ATOM 1622 C CA . THR A 1 208 ? 19.474 1.347 -22.915 1.00 88.50 208 THR A CA 1
ATOM 1623 C C . THR A 1 208 ? 20.178 2.606 -23.423 1.00 88.50 208 THR A C 1
ATOM 1625 O O . THR A 1 208 ? 21.302 2.894 -23.020 1.00 88.50 208 THR A O 1
ATOM 1628 N N . ASN A 1 209 ? 19.498 3.390 -24.263 1.00 86.62 209 ASN A N 1
ATOM 1629 C CA . ASN A 1 209 ? 19.964 4.680 -24.774 1.00 86.62 209 ASN A CA 1
ATOM 1630 C C . ASN A 1 209 ? 19.687 5.867 -23.824 1.00 86.62 209 ASN A C 1
ATOM 1632 O O . ASN A 1 209 ? 19.969 7.010 -24.179 1.00 86.62 209 ASN A O 1
ATOM 1636 N N . GLY A 1 210 ? 19.085 5.634 -22.650 1.00 86.00 210 GLY A N 1
ATOM 1637 C CA . GLY A 1 210 ? 18.676 6.680 -21.701 1.00 86.00 210 GLY A CA 1
ATOM 1638 C C . GLY A 1 210 ? 17.407 7.443 -22.106 1.00 86.00 210 GLY A C 1
ATOM 1639 O O . GLY A 1 210 ? 17.069 8.469 -21.510 1.00 86.00 210 GLY A O 1
ATOM 1640 N N . ASN A 1 211 ? 16.694 6.967 -23.131 1.00 91.56 211 ASN A N 1
ATOM 1641 C CA . ASN A 1 211 ? 15.404 7.519 -23.534 1.00 91.56 211 ASN A CA 1
ATOM 1642 C C . ASN A 1 211 ? 14.312 7.049 -22.572 1.00 91.56 211 ASN A C 1
ATOM 1644 O O . ASN A 1 211 ? 14.276 5.875 -22.214 1.00 91.56 211 ASN A O 1
ATOM 1648 N N . HIS A 1 212 ? 13.409 7.954 -22.202 1.00 92.88 212 HIS A N 1
ATOM 1649 C CA . HIS A 1 212 ? 12.315 7.647 -21.289 1.00 92.88 212 HIS A CA 1
ATOM 1650 C C . HIS A 1 212 ? 11.001 7.511 -22.053 1.00 92.88 212 HIS A C 1
ATOM 1652 O O . HIS A 1 212 ? 10.768 8.245 -23.012 1.00 92.88 212 HIS A O 1
ATOM 1658 N N . TYR A 1 213 ? 10.136 6.607 -21.612 1.00 94.12 213 TYR A N 1
ATOM 1659 C CA . TYR A 1 213 ? 8.808 6.376 -22.179 1.00 94.12 213 TYR A CA 1
ATOM 1660 C C . TYR A 1 213 ? 7.793 6.281 -21.049 1.00 94.12 213 TYR A C 1
ATOM 1662 O O . TYR A 1 213 ? 8.118 5.781 -19.974 1.00 94.12 213 TYR A O 1
ATOM 1670 N N . LEU A 1 214 ? 6.573 6.757 -21.291 1.00 94.62 214 LEU A N 1
ATOM 1671 C CA . LEU A 1 214 ? 5.480 6.699 -20.324 1.00 94.62 214 LEU A CA 1
ATOM 1672 C C . LEU A 1 214 ? 4.286 5.967 -20.933 1.00 94.62 214 LEU A C 1
ATOM 1674 O O . LEU A 1 214 ? 3.688 6.447 -21.898 1.00 94.62 214 LEU A O 1
ATOM 1678 N N . ALA A 1 215 ? 3.912 4.856 -20.309 1.00 94.31 215 ALA A N 1
ATOM 1679 C CA . ALA A 1 215 ? 2.676 4.133 -20.557 1.00 94.31 215 ALA A CA 1
ATOM 1680 C C . ALA A 1 215 ? 1.693 4.331 -19.401 1.00 94.31 215 ALA A C 1
ATOM 1682 O O . ALA A 1 215 ? 2.092 4.530 -18.250 1.00 94.31 215 ALA A O 1
ATOM 1683 N N . GLN A 1 216 ? 0.403 4.243 -19.707 1.00 94.25 216 GLN A N 1
ATOM 1684 C CA . GLN A 1 216 ? -0.666 4.318 -18.715 1.00 94.25 216 GLN A CA 1
ATOM 1685 C C . GLN A 1 216 ? -1.714 3.252 -19.016 1.00 94.25 216 GLN A C 1
ATOM 1687 O O . GLN A 1 216 ? -1.955 2.947 -20.183 1.00 94.25 216 GLN A O 1
ATOM 1692 N N . ASN A 1 217 ? -2.356 2.737 -17.970 1.00 94.62 217 ASN A N 1
ATOM 1693 C CA . ASN A 1 217 ? -3.494 1.822 -18.054 1.00 94.62 217 ASN A CA 1
ATOM 1694 C C . ASN A 1 217 ? -3.251 0.595 -18.950 1.00 94.62 217 ASN A C 1
ATOM 1696 O O . ASN A 1 217 ? -4.076 0.281 -19.809 1.00 94.62 217 ASN A O 1
ATOM 1700 N N . ILE A 1 218 ? -2.141 -0.119 -18.741 1.00 96.50 218 ILE A N 1
ATOM 1701 C CA . ILE A 1 218 ? -1.890 -1.385 -19.443 1.00 96.50 218 ILE A CA 1
ATOM 1702 C C . ILE A 1 218 ? -2.560 -2.515 -18.645 1.00 96.50 218 ILE A C 1
ATOM 1704 O O . ILE A 1 218 ? -2.128 -2.792 -17.521 1.00 96.50 218 ILE A O 1
ATOM 1708 N N . PRO A 1 219 ? -3.616 -3.169 -19.165 1.00 96.06 219 PRO A N 1
ATOM 1709 C CA . PRO A 1 219 ? -4.279 -4.257 -18.452 1.00 96.06 219 PRO A CA 1
ATOM 1710 C C . PRO A 1 219 ? -3.346 -5.462 -18.270 1.00 96.06 219 PRO A C 1
ATOM 1712 O O . PRO A 1 219 ? -2.344 -5.594 -18.975 1.00 96.06 219 PRO A O 1
ATOM 1715 N N . ALA A 1 220 ? -3.675 -6.338 -17.319 1.00 94.88 220 ALA A N 1
ATOM 1716 C CA . ALA A 1 220 ? -2.996 -7.622 -17.151 1.00 94.88 220 ALA A CA 1
ATOM 1717 C C . ALA A 1 220 ? -3.032 -8.423 -18.464 1.00 94.88 220 ALA A C 1
ATOM 1719 O O . ALA A 1 220 ? -4.084 -8.528 -19.098 1.00 94.88 220 ALA A O 1
ATOM 1720 N N . GLY A 1 221 ? -1.882 -8.938 -18.900 1.00 94.69 221 GLY A N 1
ATOM 1721 C CA . GLY A 1 221 ? -1.734 -9.632 -20.186 1.00 94.69 221 GLY A CA 1
ATOM 1722 C C . GLY A 1 221 ? -1.852 -8.746 -21.436 1.00 94.69 221 GLY A C 1
ATOM 1723 O O . GLY A 1 221 ? -1.857 -9.279 -22.544 1.00 94.69 221 GLY A O 1
ATOM 1724 N N . GLY A 1 222 ? -2.005 -7.426 -21.290 1.00 95.62 222 GLY A N 1
ATOM 1725 C CA . GLY A 1 222 ? -2.200 -6.494 -22.403 1.00 95.62 222 GLY A CA 1
ATOM 1726 C C . GLY A 1 222 ? -0.919 -5.828 -22.892 1.00 95.62 222 GLY A C 1
ATOM 1727 O O . GLY A 1 222 ? 0.132 -5.941 -22.270 1.00 95.62 222 GLY A O 1
ATOM 1728 N N . SER A 1 223 ? -1.036 -5.054 -23.969 1.00 95.81 223 SER A N 1
ATOM 1729 C CA . SER A 1 223 ? 0.087 -4.331 -24.574 1.00 95.81 223 SER A CA 1
ATOM 1730 C C . SER A 1 223 ? -0.279 -2.881 -24.878 1.00 95.81 223 SER A C 1
ATOM 1732 O O . SER A 1 223 ? -1.450 -2.554 -25.085 1.00 95.81 223 SER A O 1
ATOM 1734 N N . ALA A 1 224 ? 0.723 -2.008 -24.929 1.00 95.44 224 ALA A N 1
ATOM 1735 C CA . ALA A 1 224 ? 0.576 -0.615 -25.324 1.00 95.44 224 ALA A CA 1
ATOM 1736 C C . ALA A 1 224 ? 1.773 -0.149 -26.157 1.00 95.44 224 ALA A C 1
ATOM 1738 O O . ALA A 1 224 ? 2.924 -0.436 -25.835 1.00 95.44 224 ALA A O 1
ATOM 1739 N N . THR A 1 225 ? 1.502 0.629 -27.202 1.00 93.69 225 THR A N 1
ATOM 1740 C CA . THR A 1 225 ? 2.537 1.347 -27.953 1.00 93.69 225 THR A CA 1
ATOM 1741 C C . THR A 1 225 ? 2.695 2.742 -27.366 1.00 93.69 225 THR A C 1
ATOM 1743 O O . THR A 1 225 ? 1.718 3.481 -27.242 1.00 93.69 225 THR A O 1
ATOM 1746 N N . VAL A 1 226 ? 3.921 3.104 -26.997 1.00 93.31 226 VAL A N 1
ATOM 1747 C CA . VAL A 1 226 ? 4.227 4.346 -26.289 1.00 93.31 226 VAL A CA 1
ATOM 1748 C C . VAL A 1 226 ? 5.232 5.202 -27.034 1.00 93.31 226 VAL A C 1
ATOM 1750 O O . VAL A 1 226 ? 6.214 4.723 -27.596 1.00 93.31 226 VAL A O 1
ATOM 1753 N N . GLU A 1 227 ? 4.988 6.504 -26.998 1.00 90.75 227 GLU A N 1
ATOM 1754 C CA . GLU A 1 227 ? 5.895 7.516 -27.523 1.00 90.75 227 GLU A CA 1
ATOM 1755 C C . GLU A 1 227 ? 6.907 7.953 -26.463 1.00 90.75 227 GLU A C 1
ATOM 1757 O O . GLU A 1 227 ? 6.656 7.883 -25.252 1.00 90.75 227 GLU A O 1
ATOM 1762 N N . LYS A 1 228 ? 8.052 8.445 -26.935 1.00 90.62 228 LYS A N 1
ATOM 1763 C CA . LYS A 1 228 ? 9.115 8.977 -26.086 1.00 90.62 228 LYS A CA 1
ATOM 1764 C C . LYS A 1 228 ? 8.601 10.128 -25.216 1.00 90.62 228 LYS A C 1
ATOM 1766 O O . LYS A 1 228 ? 8.001 11.088 -25.698 1.00 90.62 228 LYS A O 1
ATOM 1771 N N . LEU A 1 229 ? 8.894 10.055 -23.923 1.00 88.31 229 LEU A N 1
ATOM 1772 C CA . LEU A 1 229 ? 8.669 11.127 -22.967 1.00 88.31 229 LEU A CA 1
ATOM 1773 C C . LEU A 1 229 ? 9.784 12.171 -23.118 1.00 88.31 229 LEU A C 1
ATOM 1775 O O . LEU A 1 229 ? 10.939 11.929 -22.761 1.00 88.31 229 LEU A O 1
ATOM 1779 N N . ALA A 1 230 ? 9.443 13.339 -23.659 1.00 82.50 230 ALA A N 1
ATOM 1780 C CA . ALA A 1 230 ? 10.370 14.462 -23.727 1.00 82.50 230 ALA A CA 1
ATOM 1781 C C . ALA A 1 230 ? 10.630 15.020 -22.319 1.00 82.50 230 ALA A C 1
ATOM 1783 O O . ALA A 1 230 ? 9.696 15.257 -21.560 1.00 82.50 230 ALA A O 1
ATOM 1784 N N . THR A 1 231 ? 11.890 15.301 -21.978 1.00 75.56 231 THR A N 1
ATOM 1785 C CA . THR A 1 231 ? 12.267 15.852 -20.660 1.00 75.56 231 THR A CA 1
ATOM 1786 C C . THR A 1 231 ? 11.620 17.214 -20.371 1.00 75.56 231 THR A C 1
ATOM 1788 O O . THR A 1 231 ? 11.413 17.572 -19.214 1.00 75.56 231 THR A O 1
ATOM 1791 N N . SER A 1 232 ? 11.265 17.969 -21.415 1.00 73.25 232 SER A N 1
ATOM 1792 C CA . SER A 1 232 ? 10.518 19.229 -21.321 1.00 73.25 232 SER A CA 1
ATOM 1793 C C . SER A 1 232 ? 9.029 19.046 -20.999 1.00 73.25 232 SER A C 1
ATOM 1795 O O . SER A 1 232 ? 8.376 20.013 -20.612 1.00 73.25 232 SER A O 1
ATOM 1797 N N . ASP A 1 233 ? 8.489 17.831 -21.126 1.00 79.12 233 ASP A N 1
ATOM 1798 C CA . ASP A 1 233 ? 7.070 17.518 -20.946 1.00 79.12 233 ASP A CA 1
ATOM 1799 C C . ASP A 1 233 ? 6.799 16.818 -19.603 1.00 79.12 233 ASP A C 1
ATOM 1801 O O . ASP A 1 233 ? 6.181 15.756 -19.504 1.00 79.12 233 ASP A O 1
ATOM 1805 N N . SER A 1 234 ? 7.264 17.442 -18.518 1.00 76.88 234 SER A N 1
ATOM 1806 C CA . SER A 1 234 ? 7.024 16.967 -17.148 1.00 76.88 234 SER A CA 1
ATOM 1807 C C . SER A 1 234 ? 5.539 16.925 -16.766 1.00 76.88 234 SER A C 1
ATOM 1809 O O . SER A 1 234 ? 5.174 16.219 -15.827 1.00 76.88 234 SER A O 1
ATOM 1811 N N . ARG A 1 235 ? 4.666 17.616 -17.515 1.00 84.00 235 ARG A N 1
ATOM 1812 C CA . ARG A 1 235 ? 3.207 17.619 -17.310 1.00 84.00 235 ARG A CA 1
ATOM 1813 C C . ARG A 1 235 ? 2.598 16.229 -17.458 1.00 84.00 235 ARG A C 1
ATOM 1815 O O . ARG A 1 235 ? 1.632 15.905 -16.774 1.00 84.00 235 ARG A O 1
ATOM 1822 N N . ARG A 1 236 ? 3.177 15.375 -18.307 1.00 85.81 236 ARG A N 1
ATOM 1823 C CA . ARG A 1 236 ? 2.715 13.989 -18.467 1.00 85.81 236 ARG A CA 1
ATOM 1824 C C . ARG A 1 236 ? 2.969 13.122 -17.232 1.00 85.81 236 ARG A C 1
ATOM 1826 O O . ARG A 1 236 ? 2.267 12.131 -17.053 1.00 85.81 236 ARG A O 1
ATOM 1833 N N . LEU A 1 237 ? 3.916 13.502 -16.370 1.00 88.50 237 LEU A N 1
ATOM 1834 C CA . LEU A 1 237 ? 4.180 12.828 -15.094 1.00 88.50 237 LEU A CA 1
ATOM 1835 C C . LEU A 1 237 ? 3.294 13.347 -13.954 1.00 88.50 237 LEU A C 1
ATOM 1837 O O . LEU A 1 237 ? 3.207 12.688 -12.922 1.00 88.50 237 LEU A O 1
ATOM 1841 N N . THR A 1 238 ? 2.606 14.482 -14.118 1.00 89.44 238 THR A N 1
ATOM 1842 C CA . THR A 1 238 ? 1.767 15.082 -13.066 1.00 89.44 238 THR A CA 1
ATOM 1843 C C . THR A 1 238 ? 0.755 14.108 -12.449 1.00 89.44 238 THR A C 1
ATOM 1845 O O . THR A 1 238 ? 0.674 14.088 -11.225 1.00 89.44 238 THR A O 1
ATOM 1848 N N . PRO A 1 239 ? 0.039 13.248 -13.204 1.00 90.50 239 PRO A N 1
ATOM 1849 C CA . PRO A 1 239 ? -0.875 12.275 -12.598 1.00 90.50 239 PRO A CA 1
ATOM 1850 C C . PRO A 1 239 ? -0.179 11.297 -11.641 1.00 90.50 239 PRO A C 1
ATOM 1852 O O . PRO A 1 239 ? -0.709 10.995 -10.576 1.00 90.50 239 PRO A O 1
ATOM 1855 N N . ILE A 1 240 ? 1.027 10.840 -11.995 1.00 90.75 240 ILE A N 1
ATOM 1856 C CA . ILE A 1 240 ? 1.833 9.941 -11.158 1.00 90.75 240 ILE A CA 1
ATOM 1857 C C . ILE A 1 240 ? 2.317 10.671 -9.909 1.00 90.75 240 ILE A C 1
ATOM 1859 O O . ILE A 1 240 ? 2.225 10.144 -8.804 1.00 90.75 240 ILE A O 1
ATOM 1863 N N . LEU A 1 241 ? 2.830 11.889 -10.086 1.00 90.12 241 LEU A N 1
ATOM 1864 C CA . LEU A 1 241 ? 3.354 12.699 -8.990 1.00 90.12 241 LEU A CA 1
ATOM 1865 C C . LEU A 1 241 ? 2.255 13.066 -7.994 1.00 90.12 241 LEU A C 1
ATOM 1867 O O . LEU A 1 241 ? 2.491 12.986 -6.794 1.00 90.12 241 LEU A O 1
ATOM 1871 N N . ASN A 1 242 ? 1.056 13.397 -8.478 1.00 89.06 242 ASN A N 1
ATOM 1872 C CA . ASN A 1 242 ? -0.100 13.667 -7.629 1.00 89.06 242 ASN A CA 1
ATOM 1873 C C . ASN A 1 242 ? -0.466 12.432 -6.804 1.00 89.06 242 ASN A C 1
ATOM 1875 O O . ASN A 1 242 ? -0.526 12.532 -5.583 1.00 89.06 242 ASN A O 1
ATOM 1879 N N . LEU A 1 243 ? -0.591 11.267 -7.449 1.00 87.75 243 LEU A N 1
ATOM 1880 C CA . LEU A 1 243 ? -0.877 10.002 -6.771 1.00 87.75 243 LEU A CA 1
ATOM 1881 C C . LEU A 1 243 ? 0.160 9.703 -5.681 1.00 87.75 243 LEU A C 1
ATOM 1883 O O . LEU A 1 243 ? -0.198 9.432 -4.540 1.00 87.75 243 LEU A O 1
ATOM 1887 N N . LEU A 1 244 ? 1.454 9.809 -5.994 1.00 86.75 244 LEU A N 1
ATOM 1888 C CA . LEU A 1 244 ? 2.510 9.616 -4.997 1.00 86.75 244 LEU A CA 1
ATOM 1889 C C . LEU A 1 244 ? 2.412 10.656 -3.871 1.00 86.75 244 LEU A C 1
ATOM 1891 O O . LEU A 1 244 ? 2.536 10.303 -2.699 1.00 86.75 244 LEU A O 1
ATOM 1895 N N . SER A 1 245 ? 2.160 11.924 -4.205 1.00 83.69 245 SER A N 1
ATOM 1896 C CA . SER A 1 245 ? 2.061 13.010 -3.230 1.00 83.69 245 SER A CA 1
ATOM 1897 C C . SER A 1 245 ? 0.888 12.843 -2.265 1.00 83.69 245 SER A C 1
ATOM 1899 O O . SER A 1 245 ? 1.076 13.109 -1.083 1.00 83.69 245 SER A O 1
ATOM 1901 N N . GLU A 1 246 ? -0.262 12.343 -2.728 1.00 81.44 246 GLU A N 1
ATOM 1902 C CA . GLU A 1 246 ? -1.455 12.090 -1.908 1.00 81.44 246 GLU A CA 1
ATOM 1903 C C . GLU A 1 246 ? -1.160 11.068 -0.811 1.00 81.44 246 GLU A C 1
ATOM 1905 O O . GLU A 1 246 ? -1.492 11.286 0.354 1.00 81.44 246 GLU A O 1
ATOM 1910 N N . HIS A 1 247 ? -0.438 9.991 -1.136 1.00 75.94 247 HIS A N 1
ATOM 1911 C CA . HIS A 1 247 ? -0.044 9.040 -0.104 1.00 75.94 247 HIS A CA 1
ATOM 1912 C C . HIS A 1 247 ? 0.888 9.690 0.922 1.00 75.94 247 HIS A C 1
ATOM 1914 O O . HIS A 1 247 ? 0.757 9.397 2.106 1.00 75.94 247 HIS A O 1
ATOM 1920 N N . TYR A 1 248 ? 1.809 10.571 0.520 1.00 71.12 248 TYR A N 1
ATOM 1921 C CA . TYR A 1 248 ? 2.756 11.218 1.438 1.00 71.12 248 TYR A CA 1
ATOM 1922 C C . TYR A 1 248 ? 2.169 12.392 2.243 1.00 71.12 248 TYR A C 1
ATOM 1924 O O . TYR A 1 248 ? 2.599 12.598 3.380 1.00 71.12 248 TYR A O 1
ATOM 1932 N N . SER A 1 249 ? 1.207 13.146 1.706 1.00 56.78 249 SER A N 1
ATOM 1933 C CA . SER A 1 249 ? 0.614 14.316 2.370 1.00 56.78 249 SER A CA 1
ATOM 1934 C C . SER A 1 249 ? -0.235 13.920 3.573 1.00 56.78 249 SER A C 1
ATOM 1936 O O . SER A 1 249 ? -0.067 14.495 4.647 1.00 56.78 249 SER A O 1
ATOM 1938 N N . VAL A 1 250 ? -1.048 12.866 3.436 1.00 57.44 250 VAL A N 1
ATOM 1939 C CA . VAL A 1 250 ? -1.836 12.287 4.538 1.00 57.44 250 VAL A CA 1
ATOM 1940 C C . VAL A 1 250 ? -0.929 11.924 5.715 1.00 57.44 250 VAL A C 1
ATOM 1942 O O . VAL A 1 250 ? -1.283 12.145 6.875 1.00 57.44 250 VAL A O 1
ATOM 1945 N N . ALA A 1 251 ? 0.284 11.445 5.421 1.00 57.44 251 ALA A N 1
ATOM 1946 C CA . ALA A 1 251 ? 1.258 11.144 6.455 1.00 57.44 251 ALA A CA 1
ATOM 1947 C C . ALA A 1 251 ? 1.841 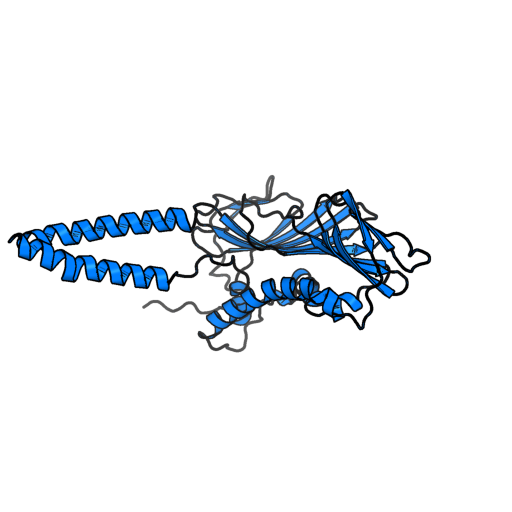12.381 7.139 1.00 57.44 251 ALA A C 1
ATOM 1949 O O . ALA A 1 251 ? 1.992 12.391 8.358 1.00 57.44 251 ALA A O 1
ATOM 1950 N N . GLN A 1 252 ? 2.119 13.444 6.392 1.00 54.94 252 GLN A N 1
ATOM 1951 C CA . GLN A 1 252 ? 2.631 14.684 6.971 1.00 54.94 252 GLN A CA 1
ATOM 1952 C C . GLN A 1 252 ? 1.578 15.442 7.791 1.00 54.94 252 GLN A C 1
ATOM 1954 O O . GLN A 1 252 ? 1.910 15.963 8.853 1.00 54.94 252 GLN A O 1
ATOM 1959 N N . GLU A 1 253 ? 0.317 15.487 7.355 1.00 49.72 253 GLU A N 1
ATOM 1960 C CA . GLU A 1 253 ? -0.757 16.167 8.095 1.00 49.72 253 GLU A CA 1
ATOM 1961 C C . GLU A 1 253 ? -1.029 15.506 9.452 1.00 49.72 253 GLU A C 1
ATOM 1963 O O . GLU A 1 253 ? -1.129 16.195 10.470 1.00 49.72 253 GLU A O 1
ATOM 1968 N N . MET A 1 254 ? -1.082 14.170 9.503 1.00 49.50 254 MET A N 1
ATOM 1969 C CA . MET A 1 254 ? -1.295 13.458 10.768 1.00 49.50 254 MET A CA 1
ATOM 1970 C C . MET A 1 254 ? -0.071 13.501 11.692 1.00 49.50 254 MET A C 1
ATOM 1972 O O . MET A 1 254 ? -0.245 13.554 12.910 1.00 49.50 254 MET A O 1
ATOM 1976 N N . ALA A 1 255 ? 1.140 13.541 11.128 1.00 51.22 255 ALA A N 1
ATOM 1977 C CA . ALA A 1 255 ? 2.378 13.782 11.867 1.00 51.22 255 ALA A CA 1
ATOM 1978 C C . ALA A 1 255 ? 2.428 15.195 12.479 1.00 51.22 255 ALA A C 1
ATOM 1980 O O . ALA A 1 255 ? 2.802 15.372 13.633 1.00 51.22 255 ALA A O 1
ATOM 1981 N N . MET A 1 256 ? 2.010 16.231 11.744 1.00 43.94 256 MET A N 1
ATOM 1982 C CA . MET A 1 256 ? 1.979 17.594 12.291 1.00 43.94 256 MET A CA 1
ATOM 1983 C C . MET A 1 256 ? 0.907 17.764 13.375 1.00 43.94 256 MET A C 1
ATOM 1985 O O . MET A 1 256 ? 1.151 18.452 14.365 1.00 43.94 256 MET A O 1
ATOM 1989 N N . ALA A 1 257 ? -0.235 17.080 13.253 1.00 48.44 257 ALA A N 1
ATOM 1990 C CA . ALA A 1 257 ? -1.258 17.058 14.300 1.00 48.44 257 ALA A CA 1
ATOM 1991 C C . ALA A 1 257 ? -0.761 16.422 15.617 1.00 48.44 257 ALA A C 1
ATOM 1993 O O . ALA A 1 257 ? -1.227 16.802 16.692 1.00 48.44 257 ALA A O 1
ATOM 1994 N N . SER A 1 258 ? 0.191 15.479 15.569 1.00 48.75 258 SER A N 1
ATOM 1995 C CA . SER A 1 258 ? 0.845 14.950 16.777 1.00 48.75 258 SER A CA 1
ATOM 1996 C C . SER A 1 258 ? 1.946 15.858 17.323 1.00 48.75 258 SER A C 1
ATOM 1998 O O . SER A 1 258 ? 2.184 15.875 18.535 1.00 48.75 258 SER A O 1
ATOM 2000 N N . GLN A 1 259 ? 2.573 16.651 16.454 1.00 47.19 259 GLN A N 1
ATOM 2001 C CA . GLN A 1 259 ? 3.711 17.506 16.780 1.00 47.19 259 GLN A CA 1
ATOM 2002 C C . GLN A 1 259 ? 3.350 18.719 17.657 1.00 47.19 259 GLN A C 1
ATOM 2004 O O . GLN A 1 259 ? 4.192 19.191 18.426 1.00 47.19 259 GLN A O 1
ATOM 2009 N N . GLU A 1 260 ? 2.088 19.171 17.654 1.00 45.09 260 GLU A N 1
ATOM 2010 C CA . GLU A 1 260 ? 1.596 20.224 18.567 1.00 45.09 260 GLU A CA 1
ATOM 2011 C C . GLU A 1 260 ? 1.659 19.827 20.060 1.00 45.09 260 GLU A C 1
ATOM 2013 O O . GLU A 1 260 ? 1.383 20.639 20.946 1.00 45.09 260 GLU A O 1
ATOM 2018 N N . SER A 1 261 ? 2.070 18.597 20.388 1.00 46.59 261 SER A N 1
ATOM 2019 C CA . SER A 1 261 ? 2.255 18.133 21.763 1.00 46.59 261 SER A CA 1
ATOM 2020 C C . SER A 1 261 ? 3.534 17.313 21.977 1.00 46.59 261 SER A C 1
ATOM 2022 O O . SER A 1 261 ? 3.431 16.143 22.338 1.00 46.59 261 SER A O 1
ATOM 2024 N N . ARG A 1 262 ? 4.736 17.917 21.874 1.00 47.34 262 ARG A N 1
ATOM 2025 C CA . ARG A 1 262 ? 5.852 17.759 22.858 1.00 47.34 262 ARG A CA 1
ATOM 2026 C C . ARG A 1 262 ? 7.212 18.275 22.376 1.00 47.34 262 ARG A C 1
ATOM 2028 O O . ARG A 1 262 ? 7.610 18.091 21.237 1.00 47.34 262 ARG A O 1
ATOM 2035 N N . GLY A 1 263 ? 7.973 18.832 23.322 1.00 42.31 263 GLY A N 1
ATOM 2036 C CA . GLY A 1 263 ? 9.378 19.203 23.142 1.00 42.31 263 GLY A CA 1
ATOM 2037 C C . GLY A 1 263 ? 10.337 18.011 23.241 1.00 42.31 263 GLY A C 1
ATOM 2038 O O . GLY A 1 263 ? 10.266 17.219 24.183 1.00 42.31 263 GLY A O 1
ATOM 2039 N N . THR A 1 264 ? 11.259 17.922 22.286 1.00 43.06 264 THR A N 1
ATOM 2040 C CA . THR A 1 264 ? 12.313 16.902 22.189 1.00 43.06 264 THR A CA 1
ATOM 2041 C C . THR A 1 264 ? 13.435 17.146 23.208 1.00 43.06 264 THR A C 1
ATOM 2043 O O . THR A 1 264 ? 13.853 18.287 23.411 1.00 43.06 264 THR A O 1
ATOM 2046 N N . ARG A 1 265 ? 13.976 16.087 23.833 1.00 40.94 265 ARG A N 1
ATOM 2047 C CA . ARG A 1 265 ? 15.227 16.148 24.621 1.00 40.94 265 ARG A CA 1
ATOM 2048 C C . ARG A 1 265 ? 16.368 15.394 23.914 1.00 40.94 265 ARG A C 1
ATOM 2050 O O . ARG A 1 265 ? 16.090 14.455 23.178 1.00 40.94 265 ARG A O 1
ATOM 2057 N N . PRO A 1 266 ? 17.645 15.765 24.137 1.00 35.09 266 PRO A N 1
ATOM 2058 C CA . PRO A 1 266 ? 18.786 15.152 23.456 1.00 35.09 266 PRO A CA 1
ATOM 2059 C C . PRO A 1 266 ? 19.139 13.793 24.084 1.00 35.09 266 PRO A C 1
ATOM 2061 O O . PRO A 1 266 ? 19.317 13.715 25.299 1.00 35.09 266 PRO A O 1
ATOM 2064 N N . GLY A 1 267 ? 19.277 12.744 23.266 1.00 40.47 267 GLY A N 1
ATOM 2065 C CA . GLY A 1 267 ? 19.755 11.417 23.694 1.00 40.47 267 GLY A CA 1
ATOM 2066 C C . GLY A 1 267 ? 18.995 10.221 23.109 1.00 40.47 267 GLY A C 1
ATOM 2067 O O . GLY A 1 267 ? 19.482 9.096 23.190 1.00 40.47 267 GLY A O 1
ATOM 2068 N N . GLU A 1 268 ? 17.836 10.445 22.489 1.00 41.78 268 GLU A N 1
ATOM 2069 C CA . GLU A 1 268 ? 17.089 9.411 21.767 1.00 41.78 268 GLU A CA 1
ATOM 2070 C C . GLU A 1 268 ? 17.616 9.306 20.326 1.00 41.78 268 GLU A C 1
ATOM 2072 O O . GLU A 1 268 ? 17.591 10.274 19.568 1.00 41.78 268 GLU A O 1
ATOM 2077 N N . LEU A 1 269 ? 18.156 8.138 19.955 1.00 40.66 269 LEU A N 1
ATOM 2078 C CA . LEU A 1 269 ? 18.459 7.815 18.558 1.00 40.66 269 LEU A CA 1
ATOM 2079 C C . LEU A 1 269 ? 17.127 7.568 17.838 1.00 40.66 269 LEU A C 1
ATOM 2081 O O . LEU A 1 269 ? 16.435 6.622 18.233 1.00 40.66 269 LEU A O 1
ATOM 2085 N N . PRO A 1 270 ? 16.764 8.361 16.819 1.00 46.19 270 PRO A N 1
ATOM 2086 C CA . PRO A 1 270 ? 15.425 8.275 16.260 1.00 46.19 270 PRO A CA 1
ATOM 2087 C C . PRO A 1 270 ? 15.220 6.985 15.467 1.00 46.19 270 PRO A C 1
ATOM 2089 O O . PRO A 1 270 ? 16.147 6.501 14.808 1.00 46.19 270 PRO A O 1
ATOM 2092 N N . VAL A 1 271 ? 14.011 6.421 15.504 1.00 51.50 271 VAL A N 1
ATOM 2093 C CA . VAL A 1 271 ? 13.631 5.346 14.571 1.00 51.50 271 VAL A CA 1
ATOM 2094 C C . VAL A 1 271 ? 13.110 6.009 13.301 1.00 51.50 271 VAL A C 1
ATOM 2096 O O . VAL A 1 271 ? 11.949 6.393 13.227 1.00 51.50 271 VAL A O 1
ATOM 2099 N N . PHE A 1 272 ? 13.985 6.179 12.311 1.00 55.12 272 PHE A N 1
ATOM 2100 C CA . PHE A 1 272 ? 13.613 6.746 11.015 1.00 55.12 272 PHE A CA 1
ATOM 2101 C C . PHE A 1 272 ? 13.165 5.637 10.061 1.00 55.12 272 PHE A C 1
ATOM 2103 O O . PHE A 1 272 ? 14.015 4.970 9.459 1.00 55.12 272 PHE A O 1
ATOM 2110 N N . PHE A 1 273 ? 11.855 5.444 9.875 1.00 64.06 273 PHE A N 1
ATOM 2111 C CA . PHE A 1 273 ? 11.388 4.521 8.833 1.00 64.06 273 PHE A CA 1
ATOM 2112 C C . PHE A 1 273 ? 11.680 5.086 7.435 1.00 64.06 273 PHE A C 1
ATOM 2114 O O . PHE A 1 273 ? 11.951 4.310 6.521 1.00 64.06 273 PHE A O 1
ATOM 2121 N N . GLU A 1 274 ? 11.792 6.415 7.311 1.00 63.78 274 GLU A N 1
ATOM 2122 C CA . GLU A 1 274 ? 12.209 7.141 6.097 1.00 63.78 274 GLU A CA 1
ATOM 2123 C C . GLU A 1 274 ? 13.548 6.680 5.490 1.00 63.78 274 GLU A C 1
ATOM 2125 O O . GLU A 1 274 ? 13.787 6.873 4.301 1.00 63.78 274 GLU A O 1
ATOM 2130 N N . THR A 1 275 ? 14.432 6.063 6.282 1.00 68.50 275 THR A N 1
ATOM 2131 C CA . THR A 1 275 ? 15.742 5.578 5.801 1.00 68.50 275 THR A CA 1
ATOM 2132 C C . THR A 1 275 ? 15.723 4.122 5.326 1.00 68.50 275 THR A C 1
ATOM 2134 O O . THR A 1 275 ? 16.728 3.621 4.819 1.00 68.50 275 THR A O 1
ATOM 2137 N N . GLY A 1 276 ? 14.592 3.426 5.477 1.00 77.19 276 GLY A N 1
ATOM 2138 C CA . GLY A 1 276 ? 14.416 2.060 4.993 1.00 77.19 276 GLY A CA 1
ATOM 2139 C C . GLY A 1 276 ? 14.407 1.987 3.465 1.00 77.19 276 GLY A C 1
ATOM 2140 O O . GLY A 1 276 ? 13.977 2.921 2.794 1.00 77.19 276 GLY A O 1
ATOM 2141 N N . ILE A 1 277 ? 14.830 0.848 2.903 1.00 86.25 277 ILE A N 1
ATOM 2142 C CA . ILE A 1 277 ? 14.891 0.639 1.441 1.00 86.25 277 ILE A CA 1
ATOM 2143 C C . ILE A 1 277 ? 13.544 0.945 0.775 1.00 86.25 277 ILE A C 1
ATOM 2145 O O . ILE A 1 277 ? 13.526 1.566 -0.284 1.00 86.25 277 ILE A O 1
ATOM 2149 N N . LEU A 1 278 ? 12.428 0.559 1.401 1.00 89.00 278 LEU A N 1
ATOM 2150 C CA . LEU A 1 278 ? 11.081 0.859 0.913 1.00 89.00 278 LEU A CA 1
ATOM 2151 C C . LEU A 1 278 ? 10.828 2.367 0.798 1.00 89.00 278 LEU A C 1
ATOM 2153 O O . LEU A 1 278 ? 10.478 2.837 -0.282 1.00 89.00 278 LEU A O 1
ATOM 2157 N N . GLU A 1 279 ? 11.030 3.124 1.878 1.00 84.94 279 GLU A N 1
ATOM 2158 C CA . GLU A 1 279 ? 10.722 4.560 1.905 1.00 84.94 279 GLU A CA 1
ATOM 2159 C C . GLU A 1 279 ? 11.704 5.363 1.049 1.00 84.94 279 GLU A C 1
ATOM 2161 O O . GLU A 1 279 ? 11.292 6.286 0.355 1.00 84.94 279 GLU A O 1
ATOM 2166 N N . VAL A 1 280 ? 12.980 4.965 1.001 1.00 87.81 280 VAL A N 1
ATOM 2167 C CA . VAL A 1 280 ? 13.973 5.558 0.091 1.00 87.81 280 VAL A CA 1
ATOM 2168 C C . VAL A 1 280 ? 13.596 5.303 -1.369 1.00 87.81 280 VAL A C 1
ATOM 2170 O O . VAL A 1 280 ? 13.691 6.211 -2.194 1.00 87.81 280 VAL A O 1
ATOM 2173 N N . SER A 1 281 ? 13.142 4.090 -1.698 1.00 90.19 281 SER A N 1
ATOM 2174 C CA . SER A 1 281 ? 12.758 3.736 -3.071 1.00 90.19 281 SER A CA 1
ATOM 2175 C C . SER A 1 281 ? 11.500 4.473 -3.514 1.00 90.19 281 SER A C 1
ATOM 2177 O O . SER A 1 281 ? 11.487 5.019 -4.609 1.00 90.19 281 SER A O 1
ATOM 2179 N N . LEU A 1 282 ? 10.466 4.547 -2.671 1.00 89.00 282 LEU A N 1
ATOM 2180 C CA . LEU A 1 282 ? 9.267 5.343 -2.960 1.00 89.00 282 LEU A CA 1
ATOM 2181 C C . LEU A 1 282 ? 9.592 6.849 -3.002 1.00 89.00 282 LEU A C 1
ATOM 2183 O O . LEU A 1 282 ? 9.152 7.566 -3.901 1.00 89.00 282 LEU A O 1
ATOM 2187 N N . GLY A 1 283 ? 10.428 7.311 -2.068 1.00 86.69 283 GLY A N 1
ATOM 2188 C CA . GLY A 1 283 ? 10.888 8.690 -1.944 1.00 86.69 283 GLY A CA 1
ATOM 2189 C C . GLY A 1 283 ? 11.634 9.192 -3.179 1.00 86.69 283 GLY A C 1
ATOM 2190 O O . GLY A 1 283 ? 11.477 10.353 -3.559 1.00 86.69 283 GLY A O 1
ATOM 2191 N N . ALA A 1 284 ? 12.381 8.311 -3.851 1.00 89.25 284 ALA A N 1
ATOM 2192 C CA . ALA A 1 284 ? 13.106 8.633 -5.077 1.00 89.25 284 ALA A CA 1
ATOM 2193 C C . ALA A 1 284 ? 12.189 9.108 -6.216 1.00 89.25 284 ALA A C 1
ATOM 2195 O O . ALA A 1 284 ? 12.646 9.861 -7.071 1.00 89.25 284 ALA A O 1
ATOM 2196 N N . PHE A 1 285 ? 10.909 8.720 -6.215 1.00 90.81 285 PHE A N 1
ATOM 2197 C CA . PHE A 1 285 ? 9.941 9.046 -7.268 1.00 90.81 285 PHE A CA 1
ATOM 2198 C C . PHE A 1 285 ? 8.966 10.168 -6.893 1.00 90.81 285 PHE A C 1
ATOM 2200 O O . PHE A 1 285 ? 8.038 10.448 -7.648 1.00 90.81 285 PHE A O 1
ATOM 2207 N N . ARG A 1 286 ? 9.178 10.849 -5.758 1.00 86.38 286 ARG A N 1
ATOM 2208 C CA . ARG A 1 286 ? 8.339 11.989 -5.338 1.00 86.38 286 ARG A CA 1
ATOM 2209 C C . ARG A 1 286 ? 8.408 13.171 -6.301 1.00 86.38 286 ARG A C 1
ATOM 2211 O O . ARG A 1 286 ? 7.446 13.924 -6.398 1.00 86.38 286 ARG A O 1
ATOM 2218 N N . ASP A 1 287 ? 9.518 13.295 -7.025 1.00 86.62 287 ASP A N 1
ATOM 2219 C CA . ASP A 1 287 ? 9.741 14.328 -8.029 1.00 86.62 287 ASP A CA 1
ATOM 2220 C C . ASP A 1 287 ? 9.927 13.721 -9.420 1.00 86.62 287 ASP A C 1
ATOM 2222 O O . ASP A 1 287 ? 10.495 12.638 -9.579 1.00 86.62 287 ASP A O 1
ATOM 2226 N N . ALA A 1 288 ? 9.573 14.489 -10.458 1.00 87.81 288 ALA A N 1
ATOM 2227 C CA . ALA A 1 288 ? 9.784 14.105 -11.858 1.00 87.81 288 ALA A CA 1
ATOM 2228 C C . ALA A 1 288 ? 11.235 13.669 -12.141 1.00 87.81 288 ALA A C 1
ATOM 2230 O O . ALA A 1 288 ? 11.482 12.787 -12.960 1.00 87.81 288 ALA A O 1
ATOM 2231 N N . SER A 1 289 ? 12.204 14.273 -11.442 1.00 88.19 289 SER A N 1
ATOM 2232 C CA . SER A 1 289 ? 13.625 13.962 -11.607 1.00 88.19 289 SER A CA 1
ATOM 2233 C C . SER A 1 289 ? 13.983 12.515 -11.258 1.00 88.19 289 SER A C 1
ATOM 2235 O O . SER A 1 289 ? 14.926 11.990 -11.841 1.00 88.19 289 SER A O 1
ATOM 2237 N N . GLY A 1 290 ? 13.224 11.857 -10.376 1.00 88.44 290 GLY A N 1
ATOM 2238 C CA . GLY A 1 290 ? 13.406 10.444 -10.048 1.00 88.44 290 GLY A CA 1
ATOM 2239 C C . GLY A 1 290 ? 13.204 9.538 -11.253 1.00 88.44 290 GLY A C 1
ATOM 2240 O O . GLY A 1 290 ? 14.040 8.689 -11.550 1.00 88.44 290 GLY A O 1
ATOM 2241 N N . PHE A 1 291 ? 12.134 9.794 -12.006 1.00 90.81 291 PHE A N 1
ATOM 2242 C CA . PHE A 1 291 ? 11.804 9.060 -13.224 1.00 90.81 291 PHE A CA 1
ATOM 2243 C C . PHE A 1 291 ? 12.848 9.253 -14.326 1.00 90.81 291 PHE A C 1
ATOM 2245 O O . PHE A 1 291 ? 13.156 8.304 -15.033 1.00 90.81 291 PHE A O 1
ATOM 2252 N N . TYR A 1 292 ? 13.434 10.449 -14.439 1.00 89.38 292 TYR A N 1
ATOM 2253 C CA . TYR A 1 292 ? 14.489 10.738 -15.420 1.00 89.38 292 TYR A CA 1
ATOM 2254 C C . TYR A 1 292 ? 15.884 10.227 -15.022 1.00 89.38 292 TYR A C 1
ATOM 2256 O O . TYR A 1 292 ? 16.811 10.280 -15.829 1.00 89.38 292 TYR A O 1
ATOM 2264 N N . ARG A 1 293 ? 16.063 9.784 -13.771 1.00 90.56 293 ARG A N 1
ATOM 2265 C CA . ARG A 1 293 ? 17.318 9.209 -13.252 1.00 90.56 293 ARG A CA 1
ATOM 2266 C C . ARG A 1 293 ? 17.290 7.683 -13.204 1.00 90.56 293 ARG A C 1
ATOM 2268 O O . ARG A 1 293 ? 18.200 7.082 -12.629 1.00 90.56 293 ARG A O 1
ATOM 2275 N N . LEU A 1 294 ? 16.261 7.060 -13.776 1.00 92.00 294 LEU A N 1
ATOM 2276 C CA . LEU A 1 294 ? 16.199 5.611 -13.887 1.00 92.00 294 LEU A CA 1
ATOM 2277 C C . LEU A 1 294 ? 17.448 5.091 -14.619 1.00 92.00 294 LEU A C 1
ATOM 2279 O O . LEU A 1 294 ? 17.837 5.651 -15.648 1.00 92.00 294 LEU A O 1
ATOM 2283 N N . PRO A 1 295 ? 18.101 4.034 -14.107 1.00 93.12 295 PRO A N 1
ATOM 2284 C CA . PRO A 1 295 ? 19.205 3.401 -14.814 1.00 93.12 295 PRO A CA 1
ATOM 2285 C C . PRO A 1 295 ? 18.787 2.955 -16.230 1.00 93.12 295 PRO A C 1
ATOM 2287 O O . PRO A 1 295 ? 17.654 2.504 -16.404 1.00 93.12 295 PRO A O 1
ATOM 2290 N N . PRO A 1 296 ? 19.675 3.007 -17.237 1.00 93.25 296 PRO A N 1
ATOM 2291 C CA . PRO A 1 296 ? 19.375 2.453 -18.558 1.00 93.25 296 PRO A CA 1
ATOM 2292 C C . PRO A 1 296 ? 19.003 0.964 -18.481 1.00 93.25 296 PRO A C 1
ATOM 2294 O O . PRO A 1 296 ? 19.627 0.214 -17.725 1.00 93.25 296 PRO A O 1
ATOM 2297 N N . GLY A 1 297 ? 18.002 0.537 -19.256 1.00 93.12 297 GLY A N 1
ATOM 2298 C CA . GLY A 1 297 ? 17.486 -0.840 -19.227 1.00 93.12 297 GLY A CA 1
ATOM 2299 C C . GLY A 1 297 ? 16.679 -1.158 -17.963 1.00 93.12 297 GLY A C 1
ATOM 2300 O O . GLY A 1 297 ? 16.713 -2.277 -17.448 1.00 93.12 297 GLY A O 1
ATOM 2301 N N . SER A 1 298 ? 15.997 -0.159 -17.399 1.00 95.50 298 SER A N 1
ATOM 2302 C CA . SER A 1 298 ? 15.161 -0.334 -16.210 1.00 95.50 298 SER A CA 1
ATOM 2303 C C . SER A 1 298 ? 13.800 0.319 -16.369 1.00 95.50 298 SER A C 1
ATOM 2305 O O . SER A 1 298 ? 13.573 1.134 -17.262 1.00 95.50 298 SER A O 1
ATOM 2307 N N . TYR A 1 299 ? 12.872 -0.059 -15.502 1.00 95.69 299 TYR A N 1
ATOM 2308 C CA . TYR A 1 299 ? 11.541 0.517 -15.482 1.00 95.69 299 TYR A CA 1
ATOM 2309 C C . TYR A 1 299 ? 11.008 0.619 -14.056 1.00 95.69 299 TYR A C 1
ATOM 2311 O O . TYR A 1 299 ? 11.447 -0.083 -13.138 1.00 95.69 299 TYR A O 1
ATOM 2319 N N . VAL A 1 300 ? 10.017 1.488 -13.898 1.00 96.69 300 VAL A N 1
ATOM 2320 C CA . VAL A 1 300 ? 9.208 1.624 -12.692 1.00 96.69 300 VAL A CA 1
ATOM 2321 C C . VAL A 1 300 ? 7.736 1.618 -13.076 1.00 96.69 300 VAL A C 1
ATOM 2323 O O . VAL A 1 300 ? 7.329 2.300 -14.015 1.00 96.69 300 VAL A O 1
ATOM 2326 N N . ALA A 1 301 ? 6.932 0.848 -12.357 1.00 96.31 301 ALA A N 1
ATOM 2327 C CA . ALA A 1 301 ? 5.502 0.735 -12.570 1.00 96.31 301 ALA A CA 1
ATOM 2328 C C . ALA A 1 301 ? 4.732 0.982 -11.272 1.00 96.31 301 ALA A C 1
ATOM 2330 O O . ALA A 1 301 ? 5.227 0.699 -10.183 1.00 96.31 301 ALA A O 1
ATOM 2331 N N . ILE A 1 302 ? 3.508 1.484 -11.401 1.00 95.62 302 ILE A N 1
ATOM 2332 C CA . ILE A 1 302 ? 2.527 1.541 -10.316 1.00 95.62 302 ILE A CA 1
ATOM 2333 C C . ILE A 1 302 ? 1.401 0.584 -10.681 1.00 95.62 302 ILE A C 1
ATOM 2335 O O . ILE A 1 302 ? 0.822 0.708 -11.766 1.00 95.62 302 ILE A O 1
ATOM 2339 N N . VAL A 1 303 ? 1.109 -0.363 -9.793 1.00 94.50 303 VAL A N 1
ATOM 2340 C CA . VAL A 1 303 ? 0.067 -1.378 -9.998 1.00 94.50 303 VAL A CA 1
ATOM 2341 C C . VAL A 1 303 ? -1.184 -1.045 -9.187 1.00 94.50 303 VAL A C 1
ATOM 2343 O O . VAL A 1 303 ? -1.087 -0.511 -8.084 1.00 94.50 303 VAL A O 1
ATOM 2346 N N . ASP A 1 304 ? -2.353 -1.310 -9.773 1.00 86.50 304 ASP A N 1
ATOM 2347 C CA . ASP A 1 304 ? -3.661 -1.040 -9.148 1.00 86.50 304 ASP A CA 1
ATOM 2348 C C . ASP A 1 304 ? -4.043 -2.069 -8.090 1.00 86.50 304 ASP A C 1
ATOM 2350 O O . ASP A 1 304 ? -4.713 -1.754 -7.109 1.00 86.50 304 ASP A O 1
ATOM 2354 N N . GLU A 1 305 ? -3.677 -3.315 -8.355 1.00 85.00 305 GLU A N 1
ATOM 2355 C CA . GLU A 1 305 ? -4.081 -4.468 -7.573 1.00 85.00 305 GLU A CA 1
ATOM 2356 C C . GLU A 1 305 ? -2.989 -4.832 -6.577 1.00 85.00 305 GLU A C 1
ATOM 2358 O O . GLU A 1 305 ? -1.808 -4.541 -6.778 1.00 85.00 305 GLU A O 1
ATOM 2363 N N . ASP A 1 306 ? -3.404 -5.492 -5.504 1.00 85.25 306 ASP A N 1
ATOM 2364 C CA . ASP A 1 306 ? -2.501 -6.004 -4.493 1.00 85.25 306 ASP A CA 1
ATOM 2365 C C . ASP A 1 306 ? -1.564 -7.068 -5.099 1.00 85.25 306 ASP A C 1
ATOM 2367 O O . ASP A 1 306 ? -2.041 -8.135 -5.501 1.00 85.25 306 ASP A O 1
ATOM 2371 N N . PRO A 1 307 ? -0.236 -6.838 -5.129 1.00 83.50 307 PRO A N 1
ATOM 2372 C CA . PRO A 1 307 ? 0.726 -7.760 -5.717 1.00 83.50 307 PRO A CA 1
ATOM 2373 C C . PRO A 1 307 ? 1.002 -9.004 -4.847 1.00 83.50 307 PRO A C 1
ATOM 2375 O O . PRO A 1 307 ? 2.089 -9.580 -4.900 1.00 83.50 307 PRO A O 1
ATOM 2378 N N . GLY A 1 308 ? 0.037 -9.419 -4.023 1.00 83.81 308 GLY A N 1
ATOM 2379 C CA . GLY A 1 308 ? 0.162 -10.538 -3.091 1.00 83.81 308 GLY A CA 1
ATOM 2380 C C . GLY A 1 308 ? 0.878 -10.161 -1.793 1.00 83.81 308 GLY A C 1
ATOM 2381 O O . GLY A 1 308 ? 1.700 -10.937 -1.292 1.00 83.81 308 GLY A O 1
ATOM 2382 N N . ILE A 1 309 ? 0.605 -8.968 -1.252 1.00 90.62 309 ILE A N 1
ATOM 2383 C CA . ILE A 1 309 ? 1.160 -8.534 0.030 1.00 90.62 309 ILE A CA 1
ATOM 2384 C C . ILE A 1 309 ? 0.592 -9.387 1.167 1.00 90.62 309 ILE A C 1
ATOM 2386 O O . ILE A 1 309 ? -0.604 -9.384 1.464 1.00 90.62 309 ILE A O 1
ATOM 2390 N N . GLU A 1 310 ? 1.488 -10.071 1.873 1.00 90.44 310 GLU A N 1
ATOM 2391 C CA . GLU A 1 310 ? 1.142 -10.865 3.047 1.00 90.44 310 GLU A CA 1
ATOM 2392 C C . GLU A 1 310 ? 0.826 -9.948 4.236 1.00 90.44 310 GLU A C 1
ATOM 2394 O O . GLU A 1 310 ? 1.694 -9.244 4.756 1.00 90.44 310 GLU A O 1
ATOM 2399 N N . ARG A 1 311 ? -0.435 -9.956 4.682 1.00 90.25 311 ARG A N 1
ATOM 2400 C CA . ARG A 1 311 ? -0.923 -9.170 5.837 1.00 90.25 311 ARG A CA 1
ATOM 2401 C C . ARG A 1 311 ? -1.234 -10.029 7.063 1.00 90.25 311 ARG A C 1
ATOM 2403 O O . ARG A 1 311 ? -1.512 -9.503 8.139 1.00 90.25 311 ARG A O 1
ATOM 2410 N N . GLY A 1 312 ? -1.204 -11.348 6.895 1.00 88.69 312 GLY A N 1
ATOM 2411 C CA . GLY A 1 312 ? -1.455 -12.338 7.936 1.00 88.69 312 GLY A CA 1
ATOM 2412 C C . GLY A 1 312 ? -2.916 -12.497 8.364 1.00 88.69 312 GLY A C 1
ATOM 2413 O O . GLY A 1 312 ? -3.231 -13.364 9.170 1.00 88.69 312 GLY A O 1
ATOM 2414 N N . CYS A 1 313 ? -3.828 -11.683 7.840 1.00 88.31 313 CYS A N 1
ATOM 2415 C CA . CYS A 1 313 ? -5.267 -11.818 8.036 1.00 88.31 313 CYS A CA 1
ATOM 2416 C C . CYS A 1 313 ? -6.010 -11.197 6.847 1.00 88.31 313 CYS A C 1
ATOM 2418 O O . CYS A 1 313 ? -5.419 -10.450 6.066 1.00 88.31 313 CYS A O 1
ATOM 2420 N N . GLY A 1 314 ? -7.300 -11.506 6.708 1.00 86.19 314 GLY A N 1
ATOM 2421 C CA . GLY A 1 314 ? -8.148 -10.858 5.710 1.00 86.19 314 GLY A CA 1
ATOM 2422 C C . GLY A 1 314 ? -8.397 -9.401 6.088 1.00 86.19 314 GLY A C 1
ATOM 2423 O O . GLY A 1 314 ? -8.965 -9.130 7.148 1.00 86.19 314 GLY A O 1
ATOM 2424 N N . THR A 1 315 ? -7.984 -8.477 5.225 1.00 86.81 315 THR A N 1
ATOM 2425 C CA . THR A 1 315 ? -8.214 -7.042 5.399 1.00 86.81 315 THR A CA 1
ATOM 2426 C C . THR A 1 315 ? -8.858 -6.437 4.162 1.00 86.81 315 THR A C 1
ATOM 2428 O O . THR A 1 315 ? -8.708 -6.941 3.050 1.00 86.81 315 THR A O 1
ATOM 2431 N N . GLU A 1 316 ? -9.583 -5.342 4.364 1.00 86.25 316 GLU A N 1
ATOM 2432 C CA . GLU A 1 316 ? -10.035 -4.485 3.275 1.00 86.25 316 GLU A CA 1
ATOM 2433 C C . GLU A 1 316 ? -9.007 -3.371 3.076 1.00 86.25 316 GLU A C 1
ATOM 2435 O O . GLU A 1 316 ? -8.809 -2.533 3.961 1.00 86.25 316 GLU A O 1
ATOM 2440 N N . ASP A 1 317 ? -8.330 -3.385 1.931 1.00 84.06 317 ASP A N 1
ATOM 2441 C CA . ASP A 1 317 ? -7.265 -2.436 1.637 1.00 84.06 317 ASP A CA 1
ATOM 2442 C C . ASP A 1 317 ? -7.840 -1.109 1.124 1.00 84.06 317 ASP A C 1
ATOM 2444 O O . ASP A 1 317 ? -8.654 -1.074 0.197 1.00 84.06 317 ASP A O 1
ATOM 2448 N N . LYS A 1 318 ? -7.438 -0.006 1.753 1.00 82.69 318 LYS A N 1
ATOM 2449 C CA . LYS A 1 318 ? -7.882 1.354 1.446 1.00 82.69 318 LYS A CA 1
ATOM 2450 C C . LYS A 1 318 ? -6.697 2.146 0.927 1.00 82.69 318 LYS A C 1
ATOM 2452 O O . LYS A 1 318 ? -5.728 2.322 1.654 1.00 82.69 318 LYS A O 1
ATOM 2457 N N . GLU A 1 319 ? -6.814 2.645 -0.304 1.00 81.62 319 GLU A N 1
ATOM 2458 C CA . GLU A 1 319 ? -5.852 3.580 -0.907 1.00 81.62 319 GLU A CA 1
ATOM 2459 C C . GLU A 1 319 ? -4.401 3.080 -0.833 1.00 81.62 319 GLU A C 1
ATOM 2461 O O . GLU A 1 319 ? -3.509 3.774 -0.353 1.00 81.62 319 GLU A O 1
ATOM 2466 N N . SER A 1 320 ? -4.149 1.856 -1.292 1.00 88.06 320 SER A N 1
ATOM 2467 C CA . SER A 1 320 ? -2.795 1.303 -1.284 1.00 88.06 320 SER A CA 1
ATOM 2468 C C . SER A 1 320 ? -1.955 1.744 -2.469 1.00 88.06 320 SER A C 1
ATOM 2470 O O . SER A 1 320 ? -2.452 1.994 -3.567 1.00 88.06 320 SER A O 1
ATOM 2472 N N . LEU A 1 321 ? -0.648 1.804 -2.226 1.00 92.25 321 LEU A N 1
ATOM 2473 C CA . LEU A 1 321 ? 0.361 2.158 -3.207 1.00 92.25 321 LEU A CA 1
ATOM 2474 C C . LEU A 1 321 ? 1.334 0.999 -3.399 1.00 92.25 321 LEU A C 1
ATOM 2476 O O . LEU A 1 321 ? 2.041 0.586 -2.474 1.00 92.25 321 LEU A O 1
ATOM 2480 N N . HIS A 1 322 ? 1.431 0.532 -4.635 1.00 94.75 322 HIS A N 1
ATOM 2481 C CA . HIS A 1 322 ? 2.294 -0.579 -5.000 1.00 94.75 322 HIS A CA 1
ATOM 2482 C C . HIS A 1 322 ? 3.222 -0.156 -6.136 1.00 94.75 322 HIS A C 1
ATOM 2484 O O . HIS A 1 322 ? 2.797 0.012 -7.280 1.00 94.75 322 HIS A O 1
ATOM 2490 N N . LEU A 1 323 ? 4.496 0.044 -5.800 1.00 95.44 323 LEU A N 1
ATOM 2491 C CA . LEU A 1 323 ? 5.546 0.351 -6.760 1.00 95.44 323 LEU A CA 1
ATOM 2492 C C . LEU A 1 323 ? 6.249 -0.943 -7.173 1.00 95.44 323 LEU A C 1
ATOM 2494 O O . LEU A 1 323 ? 6.619 -1.751 -6.325 1.00 95.44 323 LEU A O 1
ATOM 2498 N N . LEU A 1 324 ? 6.487 -1.122 -8.464 1.00 96.25 324 LEU A N 1
ATOM 2499 C CA . LEU A 1 324 ? 7.241 -2.242 -9.008 1.00 96.25 324 LEU A CA 1
ATOM 2500 C C . LEU A 1 324 ? 8.442 -1.704 -9.785 1.00 96.25 324 LEU A C 1
ATOM 2502 O O . LEU A 1 324 ? 8.304 -0.850 -10.653 1.00 96.25 324 LEU A O 1
ATOM 2506 N N . LEU A 1 325 ? 9.629 -2.199 -9.461 1.00 96.25 325 LEU A N 1
ATOM 2507 C CA . LEU A 1 325 ? 10.903 -1.829 -10.063 1.00 96.25 325 LEU A CA 1
ATOM 2508 C C . LEU A 1 325 ? 11.506 -3.060 -10.718 1.00 96.25 325 LEU A C 1
ATOM 2510 O O . LEU A 1 325 ? 11.575 -4.118 -10.095 1.00 96.25 325 LEU A O 1
ATOM 2514 N N . GLY A 1 326 ? 11.994 -2.922 -11.942 1.00 95.19 326 GLY A N 1
ATOM 2515 C CA . GLY A 1 326 ? 12.614 -4.039 -12.639 1.00 95.19 326 GLY A CA 1
ATOM 2516 C C . GLY A 1 326 ? 13.635 -3.605 -13.674 1.00 95.19 326 GLY A C 1
ATOM 2517 O O . GLY A 1 326 ? 13.827 -2.419 -13.957 1.00 95.19 326 GLY A O 1
ATOM 2518 N N . ARG A 1 327 ? 14.324 -4.606 -14.214 1.00 93.19 327 ARG A N 1
ATOM 2519 C CA . ARG A 1 327 ? 15.247 -4.478 -15.343 1.00 93.19 327 ARG A CA 1
ATOM 2520 C C . ARG A 1 327 ? 14.829 -5.440 -16.445 1.00 93.19 327 ARG A C 1
ATOM 2522 O O . ARG A 1 327 ? 14.225 -6.479 -16.155 1.00 93.19 327 ARG A O 1
ATOM 2529 N N . TYR A 1 328 ? 15.135 -5.085 -17.685 1.00 87.50 328 TYR A N 1
ATOM 2530 C CA . TYR A 1 328 ? 14.800 -5.872 -18.869 1.00 87.50 328 TYR A CA 1
ATOM 2531 C C . TYR A 1 328 ? 15.995 -6.001 -19.810 1.00 87.50 328 TYR A C 1
ATOM 2533 O O . TYR A 1 328 ? 16.900 -5.139 -19.735 1.00 87.50 328 TYR A O 1
#

Radius of gyration: 25.9 Å; chains: 1; bounding box: 70×47×79 Å

Sequence (328 aa):
MARPSRDVDPKGQDDFLGFTVPGVGSVPVVAFLLLITVFSVVIGPVNFILLKRRGQLYLMVVTVPVIAVVTSVVMVSYALVSDGIGIQSLTRSVTFLDQRNETAVTMARVAFFAGMGPSALEFPRDTAVYPVSPSRDRRTVRTGSVDWTDRQVFFNDWVKTRTRSQLYTVRRHQLRGRIGISAADDQGRVSVDNGLEWRLRFLVVADTNGNHYLAQNIPAGGSATVEKLATSDSRRLTPILNLLSEHYSVAQEMAMASQESRGTRPGELPVFFETGILEVSLGAFRDASGFYRLPPGSYVAIVDEDPGIERGCGTEDKESLHLLLGRY